Protein AF-A0A2T4XBR9-F1 (afdb_monomer)

Mean predicted aligned error: 16.69 Å

Foldseek 3Di:
DDDDQDDDPPDPPCPDPEPLEPLDEPAQDFAEEAPAEDAAHEYAEYEQDAPPPPDPRGGGSYFNYEAALYEHEHYEYYFEHDVVGAYEHEQYEYDDYYYDGHYYNYNGHDPPNTPVLVVQCVVPNPVSSVVVDDPDSRPDRCSVQVVVCVPDDDRPDDPDDDDWDFPWKWKAFADPGNVPTGRVPPDQDADPPDPRDRGGMDMDTHTDCPPPPDDDDDDDDDDDDDDPPDPPDDPDPDDDDDPPPPVPDDDDDDDDDDDD

Secondary structure (DSSP, 8-state):
--------TT----SS---TT--S--S--SS-EEEEEEES-EES-EEE-B-TTSSTT-SB-EEEEEEES-EESSSEEEE---TT---EEES-BSSEEESSSEEE-TT---SSS-HHHHHHHHHH-HHHHHTT--HHHHHS--HHHHHHHTT-S-TT--S--PPPPEEEEEEEESGGGTT---TTSSS---B-S-TT-TT-EEEEEEE--TT--S-------------TT-TT----------TT-GGGSPPPP-------

pLDDT: mean 74.9, std 22.15, range [23.61, 98.44]

Solvent-accessible surface area (backbone atoms only — not comparable to full-atom values): 16468 Å² total; per-residue (Å²): 136,90,81,79,85,86,73,73,90,82,70,74,88,69,77,83,76,59,54,83,81,33,84,50,69,71,31,56,74,52,71,64,45,67,75,43,78,45,63,57,46,50,31,18,27,37,35,31,38,70,56,46,82,70,56,94,70,42,30,48,8,36,31,45,32,39,37,33,34,28,36,22,83,74,27,41,40,33,29,27,45,49,91,99,47,49,17,37,37,33,14,27,33,52,77,39,86,41,67,83,29,47,75,44,51,74,72,39,71,50,85,65,76,38,69,67,57,50,54,42,26,78,72,64,34,65,67,56,41,56,75,77,43,58,74,57,70,74,76,50,87,51,62,73,58,54,71,70,41,76,89,60,80,70,86,92,52,76,92,73,83,81,87,79,65,72,74,47,53,32,27,41,33,30,56,100,39,60,87,46,81,40,54,83,54,98,66,78,54,76,37,86,60,54,91,89,30,53,71,17,25,51,60,49,77,39,68,77,62,87,82,62,89,63,90,85,88,80,85,82,91,84,82,87,79,82,71,90,86,50,97,84,70,82,78,82,83,71,92,72,98,58,100,78,56,79,81,81,74,70,82,80,82,88,76,90,80,82,85,131

Structure (mmCIF, N/CA/C/O backbone):
data_AF-A0A2T4XBR9-F1
#
_entry.id   AF-A0A2T4XBR9-F1
#
loop_
_atom_site.group_PDB
_atom_site.id
_atom_site.type_symbol
_atom_site.label_atom_id
_atom_site.label_alt_id
_atom_site.label_comp_id
_atom_site.label_asym_id
_atom_site.label_entity_id
_atom_site.label_seq_id
_atom_site.pdbx_PDB_ins_code
_atom_site.Cartn_x
_atom_site.Cartn_y
_atom_site.Cartn_z
_atom_site.occupancy
_atom_site.B_iso_or_equiv
_atom_site.auth_seq_id
_atom_site.auth_comp_id
_atom_site.auth_asym_id
_atom_site.auth_atom_id
_atom_site.pdbx_PDB_model_num
ATOM 1 N N . MET A 1 1 ? 9.558 28.660 -5.929 1.00 31.28 1 MET A N 1
ATOM 2 C CA . MET A 1 1 ? 9.191 27.702 -6.993 1.00 31.28 1 MET A CA 1
ATOM 3 C C . MET A 1 1 ? 8.066 26.853 -6.446 1.00 31.28 1 MET A C 1
ATOM 5 O O . MET A 1 1 ? 8.317 26.072 -5.541 1.00 31.28 1 MET A O 1
ATOM 9 N N . SER A 1 2 ? 6.835 27.078 -6.899 1.00 23.61 2 SER A N 1
ATOM 10 C CA . SER A 1 2 ? 5.684 26.290 -6.450 1.00 23.61 2 SER A CA 1
ATOM 11 C C . SER A 1 2 ? 5.563 25.061 -7.339 1.00 23.61 2 SER A C 1
ATOM 13 O O . SER A 1 2 ? 5.314 25.188 -8.535 1.00 23.61 2 SER A O 1
ATOM 15 N N . TYR A 1 3 ? 5.792 23.891 -6.755 1.00 27.72 3 TYR A N 1
ATOM 16 C CA . TYR A 1 3 ? 5.544 22.601 -7.380 1.00 27.72 3 TYR A CA 1
ATOM 17 C C . TYR A 1 3 ? 4.211 22.075 -6.850 1.00 27.72 3 TYR A C 1
ATOM 19 O O . TYR A 1 3 ? 4.056 21.863 -5.651 1.00 27.72 3 TYR A O 1
ATOM 27 N N . THR A 1 4 ? 3.235 21.911 -7.738 1.00 26.06 4 THR A N 1
ATOM 28 C CA . THR A 1 4 ? 1.964 21.236 -7.452 1.00 26.06 4 THR A CA 1
ATOM 29 C C . THR A 1 4 ? 2.056 19.802 -7.968 1.00 26.06 4 THR A C 1
ATOM 31 O O . THR A 1 4 ? 1.986 19.614 -9.186 1.00 26.06 4 THR A O 1
ATOM 34 N N . PRO A 1 5 ? 2.225 18.785 -7.105 1.00 29.56 5 PRO A N 1
ATOM 35 C CA . PRO A 1 5 ? 2.099 17.407 -7.546 1.00 29.56 5 PRO A CA 1
ATOM 36 C C . PRO A 1 5 ? 0.640 17.121 -7.919 1.00 29.56 5 PRO A C 1
ATOM 38 O O . PRO A 1 5 ? -0.288 17.359 -7.147 1.00 29.56 5 PRO A O 1
ATOM 41 N N . PHE A 1 6 ? 0.464 16.632 -9.142 1.00 32.59 6 PHE A N 1
ATOM 42 C CA . PHE A 1 6 ? -0.786 16.108 -9.672 1.00 32.59 6 PHE A CA 1
ATOM 43 C C . PHE A 1 6 ? -1.032 14.723 -9.062 1.00 32.59 6 PHE A C 1
ATOM 45 O O . PHE A 1 6 ? -0.262 13.799 -9.312 1.00 32.59 6 PHE A O 1
ATOM 52 N N . ALA A 1 7 ? -2.092 14.585 -8.267 1.00 32.88 7 ALA A N 1
ATOM 53 C CA . ALA A 1 7 ? -2.654 13.295 -7.883 1.00 32.88 7 ALA A CA 1
ATOM 54 C C . ALA A 1 7 ? -4.018 13.167 -8.571 1.00 32.88 7 ALA A C 1
ATOM 56 O O . ALA A 1 7 ? -4.854 14.064 -8.453 1.00 32.88 7 ALA A O 1
ATOM 57 N N . MET A 1 8 ? -4.228 12.088 -9.327 1.00 26.97 8 MET A N 1
ATOM 58 C CA . MET A 1 8 ? -5.526 11.792 -9.935 1.00 26.97 8 MET A CA 1
ATOM 59 C C . MET A 1 8 ? -6.546 11.513 -8.827 1.00 26.97 8 MET A C 1
ATOM 61 O O . MET A 1 8 ? -6.341 10.634 -7.989 1.00 26.97 8 MET A O 1
ATOM 65 N N . GLU A 1 9 ? -7.657 12.244 -8.843 1.00 24.89 9 GLU A N 1
ATOM 66 C CA . GLU A 1 9 ? -8.837 11.933 -8.043 1.00 24.89 9 GLU A CA 1
ATOM 67 C C . GLU A 1 9 ? -9.340 10.534 -8.442 1.00 24.89 9 GLU A C 1
ATOM 69 O O . GLU A 1 9 ? -9.669 10.290 -9.603 1.00 24.89 9 GLU A O 1
ATOM 74 N N . GLY A 1 10 ? -9.329 9.590 -7.495 1.00 29.97 10 GLY A N 1
ATOM 75 C CA . GLY A 1 10 ? -9.855 8.236 -7.700 1.00 29.97 10 GLY A CA 1
ATOM 76 C C . GLY A 1 10 ? -8.842 7.085 -7.719 1.00 29.97 10 GLY A C 1
ATOM 77 O O . GLY A 1 10 ? -9.259 5.951 -7.948 1.00 29.97 10 GLY A O 1
ATOM 78 N N . GLN A 1 11 ? -7.550 7.300 -7.440 1.00 32.44 11 GLN A N 1
ATOM 79 C CA . GLN A 1 11 ? -6.674 6.174 -7.088 1.00 32.44 11 GLN A CA 1
ATOM 80 C C . GLN A 1 11 ? -6.919 5.769 -5.631 1.00 32.44 11 GLN A C 1
ATOM 82 O O . GLN A 1 11 ? -6.720 6.548 -4.702 1.00 32.44 11 GLN A O 1
ATOM 87 N N . THR A 1 12 ? -7.399 4.541 -5.449 1.00 33.72 12 THR A N 1
ATOM 88 C CA . THR A 1 12 ? -7.559 3.880 -4.151 1.00 33.72 12 THR A CA 1
ATOM 89 C C . THR A 1 12 ? -6.282 4.001 -3.319 1.00 33.72 12 THR A C 1
ATOM 91 O O . THR A 1 12 ? -5.194 3.888 -3.880 1.00 33.72 12 THR A O 1
ATOM 94 N N . ASN A 1 13 ? -6.432 4.176 -2.001 1.00 35.25 13 ASN A N 1
ATOM 95 C CA . ASN A 1 13 ? -5.389 4.220 -0.962 1.00 35.25 13 ASN A CA 1
ATOM 96 C C . ASN A 1 13 ? -4.520 2.941 -0.882 1.00 35.25 13 ASN A C 1
ATOM 98 O O . ASN A 1 13 ? -4.359 2.362 0.188 1.00 35.25 13 ASN A O 1
ATOM 102 N N . ALA A 1 14 ? -3.954 2.466 -1.987 1.00 37.47 14 ALA A N 1
ATOM 103 C CA . ALA A 1 14 ? -3.079 1.305 -2.026 1.00 37.47 14 ALA A CA 1
ATOM 104 C C . ALA A 1 14 ? -1.667 1.699 -1.565 1.00 37.47 14 ALA A C 1
ATOM 106 O O . ALA A 1 14 ? -0.694 1.607 -2.307 1.00 37.47 14 ALA A O 1
ATOM 107 N N . VAL A 1 15 ? -1.563 2.152 -0.317 1.00 40.94 15 VAL A N 1
ATOM 108 C CA . VAL A 1 15 ? -0.333 1.992 0.453 1.00 40.94 15 VAL A CA 1
ATOM 109 C C . VAL A 1 15 ? -0.229 0.487 0.719 1.00 40.94 15 VAL A C 1
ATOM 111 O O . VAL A 1 15 ? -1.099 -0.077 1.372 1.00 40.94 15 VAL A O 1
ATOM 114 N N . ASN A 1 16 ? 0.801 -0.169 0.179 1.00 39.22 16 ASN A N 1
ATOM 115 C CA . ASN A 1 16 ? 1.126 -1.585 0.414 1.00 39.22 16 ASN A CA 1
ATOM 116 C C . ASN A 1 16 ? 0.100 -2.638 -0.050 1.00 39.22 16 ASN A C 1
ATOM 118 O O . ASN A 1 16 ? -0.295 -3.502 0.730 1.00 39.22 16 ASN A O 1
ATOM 122 N N . VAL A 1 17 ? -0.256 -2.671 -1.338 1.00 38.59 17 VAL A N 1
ATOM 123 C CA . VAL A 1 17 ? -0.694 -3.945 -1.943 1.00 38.59 17 VAL A CA 1
ATOM 124 C C . VAL A 1 17 ? 0.511 -4.569 -2.635 1.00 38.59 17 VAL A C 1
ATOM 126 O O . VAL A 1 17 ? 0.884 -4.152 -3.730 1.00 38.59 17 VAL A O 1
ATOM 129 N N . ILE A 1 18 ? 1.136 -5.549 -1.982 1.00 46.53 18 ILE A N 1
ATOM 130 C CA . ILE A 1 18 ? 2.173 -6.378 -2.599 1.00 46.53 18 ILE A CA 1
ATOM 131 C C . ILE A 1 18 ? 1.497 -7.632 -3.158 1.00 46.53 18 ILE A C 1
ATOM 133 O O . ILE A 1 18 ? 0.926 -8.404 -2.385 1.00 46.53 18 ILE A O 1
ATOM 137 N N . PRO A 1 19 ? 1.545 -7.875 -4.477 1.00 48.25 19 PRO A N 1
ATOM 138 C CA . PRO A 1 19 ? 1.250 -9.186 -5.027 1.00 48.25 19 PRO A CA 1
ATOM 139 C C . PRO A 1 19 ? 2.412 -10.129 -4.678 1.00 48.25 19 PRO A C 1
ATOM 141 O O . PRO A 1 19 ? 3.335 -10.317 -5.470 1.00 48.25 19 PRO A O 1
ATOM 144 N N . ASP A 1 20 ? 2.348 -10.684 -3.469 1.00 47.91 20 ASP A N 1
ATOM 145 C CA . ASP A 1 20 ? 3.315 -11.592 -2.829 1.00 47.91 20 ASP A CA 1
ATOM 146 C C . ASP A 1 20 ? 3.838 -12.686 -3.791 1.00 47.91 20 ASP A C 1
ATOM 148 O O . ASP A 1 20 ? 5.042 -12.914 -3.901 1.00 47.91 20 ASP A O 1
ATOM 152 N N . PHE A 1 21 ? 2.980 -13.210 -4.674 1.00 52.84 21 PHE A N 1
ATOM 153 C CA . PHE A 1 21 ? 3.353 -14.222 -5.674 1.00 52.84 21 PHE A CA 1
ATOM 154 C C . PHE A 1 21 ? 3.000 -13.839 -7.117 1.00 52.84 21 PHE A C 1
ATOM 156 O O . PHE A 1 21 ? 2.447 -14.638 -7.878 1.00 52.84 21 PHE A O 1
ATOM 163 N N . SER A 1 22 ? 3.297 -12.604 -7.529 1.00 54.75 22 SER A N 1
ATOM 164 C CA . SER A 1 22 ? 3.223 -12.259 -8.956 1.00 54.75 22 SER A CA 1
ATOM 165 C C . SER A 1 22 ? 4.438 -12.790 -9.721 1.00 54.75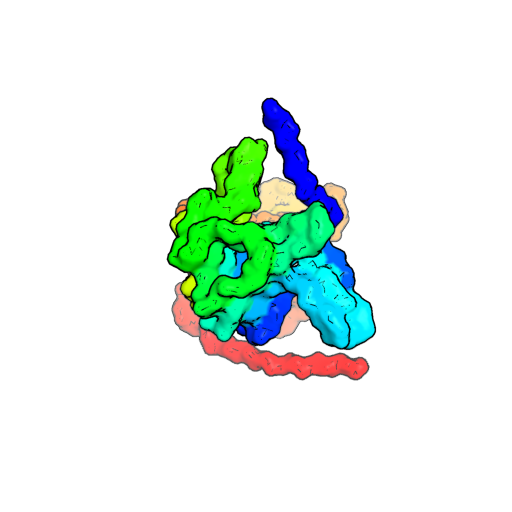 22 SER A C 1
ATOM 167 O O . SER A 1 22 ? 5.497 -12.175 -9.765 1.00 54.75 22 SER A O 1
ATOM 169 N N . TYR A 1 23 ? 4.258 -13.917 -10.410 1.00 60.09 23 TYR A N 1
ATOM 170 C CA . TYR A 1 23 ? 5.184 -14.364 -11.465 1.00 60.09 23 TYR A CA 1
ATOM 171 C C . TYR A 1 23 ? 5.023 -13.571 -12.775 1.00 60.09 23 TYR A C 1
ATOM 173 O O . TYR A 1 23 ? 5.767 -13.780 -13.730 1.00 60.09 23 TYR A O 1
ATOM 181 N N . ALA A 1 24 ? 4.021 -12.693 -12.841 1.00 67.88 24 ALA A N 1
ATOM 182 C CA . ALA A 1 24 ? 3.693 -11.881 -14.004 1.00 67.88 24 ALA A CA 1
ATOM 183 C C . ALA A 1 24 ? 4.132 -10.420 -13.814 1.00 67.88 24 ALA A C 1
ATOM 185 O O . ALA A 1 24 ? 4.438 -9.988 -12.708 1.00 67.88 24 ALA A O 1
ATOM 186 N N . ASP A 1 25 ? 4.146 -9.669 -14.914 1.00 83.06 25 ASP A N 1
ATOM 187 C CA . ASP A 1 25 ? 4.561 -8.264 -14.958 1.00 83.06 25 ASP A CA 1
ATOM 188 C C . ASP A 1 25 ? 3.650 -7.357 -14.107 1.00 83.06 25 ASP A C 1
ATOM 190 O O . ASP A 1 25 ? 2.445 -7.281 -14.349 1.00 83.06 25 ASP A O 1
ATOM 194 N N . ILE A 1 26 ? 4.242 -6.661 -13.133 1.00 86.50 26 ILE A N 1
ATOM 195 C CA . ILE A 1 26 ? 3.571 -5.734 -12.199 1.00 86.50 26 ILE A CA 1
ATOM 196 C C . ILE A 1 26 ? 3.402 -4.336 -12.805 1.00 86.50 26 ILE A C 1
ATOM 198 O O . ILE A 1 26 ? 2.586 -3.534 -12.346 1.00 86.50 26 ILE A O 1
ATOM 202 N N . GLY A 1 27 ? 4.180 -4.018 -13.839 1.00 84.75 27 GLY A N 1
ATOM 203 C CA . GLY A 1 27 ? 4.129 -2.714 -14.473 1.00 84.75 27 GLY A CA 1
ATOM 204 C C . GLY A 1 27 ? 2.827 -2.473 -15.251 1.00 84.75 27 GLY A C 1
ATOM 205 O O . GLY A 1 27 ? 2.002 -3.370 -15.444 1.00 84.75 27 GLY A O 1
ATOM 206 N N . PRO A 1 28 ? 2.616 -1.247 -15.756 1.00 84.75 28 PRO A N 1
ATOM 207 C CA . PRO A 1 28 ? 1.433 -0.932 -16.555 1.00 84.75 28 PRO A CA 1
ATOM 208 C C . PRO A 1 28 ? 1.324 -1.863 -17.774 1.00 84.75 28 PRO A C 1
ATOM 210 O O . PRO A 1 28 ? 2.312 -2.079 -18.469 1.00 84.75 28 PRO A O 1
ATOM 213 N N . HIS A 1 29 ? 0.142 -2.427 -18.059 1.00 75.19 29 HIS A N 1
ATOM 214 C CA . HIS A 1 29 ? 0.030 -3.581 -18.970 1.00 75.19 29 HIS A CA 1
ATOM 215 C C . HIS A 1 29 ? -0.407 -3.254 -20.413 1.00 75.19 29 HIS A C 1
ATOM 217 O O . HIS A 1 29 ? 0.298 -3.606 -21.356 1.00 75.19 29 HIS A O 1
ATOM 223 N N . HIS A 1 30 ? -1.567 -2.618 -20.628 1.00 68.00 30 HIS A N 1
ATOM 224 C CA . HIS A 1 30 ? -2.231 -2.742 -21.937 1.00 68.00 30 HIS A CA 1
ATOM 225 C C . HIS A 1 30 ? -2.096 -1.533 -22.880 1.00 68.00 30 HIS A C 1
ATOM 227 O O . HIS A 1 30 ? -1.469 -1.677 -23.922 1.00 68.00 30 HIS A O 1
ATOM 233 N N . ARG A 1 31 ? -2.695 -0.367 -22.585 1.00 72.25 31 ARG A N 1
ATOM 234 C CA . ARG A 1 31 ? -2.911 0.654 -23.639 1.00 72.25 31 ARG A CA 1
ATOM 235 C C . ARG A 1 31 ? -1.996 1.871 -23.578 1.00 72.25 31 ARG A C 1
ATOM 237 O O . ARG A 1 31 ? -1.488 2.249 -24.622 1.00 72.25 31 ARG A O 1
ATOM 244 N N . TRP A 1 32 ? -1.845 2.488 -22.409 1.00 85.56 32 TRP A N 1
ATOM 245 C CA . TRP A 1 32 ? -0.940 3.606 -22.106 1.00 85.56 32 TRP A CA 1
ATOM 246 C C . TRP A 1 32 ? -1.337 4.136 -20.727 1.00 85.56 32 TRP A C 1
ATOM 248 O O . TRP A 1 32 ? -2.521 4.383 -20.493 1.00 85.56 32 TRP A O 1
ATOM 258 N N . ALA A 1 33 ? -0.383 4.331 -19.824 1.00 87.31 33 ALA A N 1
ATOM 259 C CA . ALA A 1 33 ? -0.629 4.968 -18.535 1.00 87.31 33 ALA A CA 1
ATOM 260 C C . ALA A 1 33 ? 0.408 6.061 -18.256 1.00 87.31 33 ALA A C 1
ATOM 262 O O . ALA A 1 33 ? 1.559 5.948 -18.675 1.00 87.31 33 ALA A O 1
ATOM 263 N N . THR A 1 34 ? -0.007 7.125 -17.569 1.00 90.75 34 THR A N 1
ATOM 264 C CA . THR A 1 34 ? 0.844 8.279 -17.238 1.00 90.75 34 THR A CA 1
ATOM 265 C C . THR A 1 34 ? 0.710 8.677 -15.787 1.00 90.75 34 THR A C 1
ATOM 267 O O . THR A 1 34 ? -0.374 8.546 -15.225 1.00 90.75 34 THR A O 1
ATOM 270 N N . GLY A 1 35 ? 1.781 9.235 -15.220 1.00 89.62 35 GLY A N 1
ATOM 271 C CA . GLY A 1 35 ? 1.780 9.748 -13.849 1.00 89.62 35 GLY A CA 1
ATOM 272 C C . GLY A 1 35 ? 1.687 8.635 -12.812 1.00 89.62 35 GLY A C 1
ATOM 273 O O . GLY A 1 35 ? 1.035 8.801 -11.788 1.00 89.62 35 GLY A O 1
ATOM 274 N N . LEU A 1 36 ? 2.288 7.481 -13.107 1.00 91.81 36 LEU A N 1
ATOM 275 C CA . LEU A 1 36 ? 2.277 6.338 -12.206 1.00 91.81 36 LEU A CA 1
ATOM 276 C C . LEU A 1 36 ? 3.446 6.423 -11.230 1.00 91.81 36 LEU A C 1
ATOM 278 O O . LEU A 1 36 ? 4.590 6.600 -11.647 1.00 91.81 36 LEU A O 1
ATOM 282 N N . LEU A 1 37 ? 3.155 6.223 -9.949 1.00 93.00 37 LEU A N 1
ATOM 283 C CA . LEU A 1 37 ? 4.146 5.983 -8.912 1.00 93.00 37 LEU A CA 1
ATOM 284 C C . LEU A 1 37 ? 4.001 4.539 -8.429 1.00 93.00 37 LEU A C 1
ATOM 286 O O . LEU A 1 37 ? 2.938 4.150 -7.950 1.00 93.00 37 LEU A O 1
ATOM 290 N N . PHE A 1 38 ? 5.079 3.772 -8.546 1.00 93.56 38 PHE A N 1
ATOM 291 C CA . PHE A 1 38 ? 5.264 2.509 -7.844 1.00 93.56 38 PHE A CA 1
ATOM 292 C C . PHE A 1 38 ? 6.315 2.763 -6.772 1.00 93.56 38 PHE A C 1
ATOM 294 O O . PHE A 1 38 ? 7.431 3.178 -7.088 1.00 93.56 38 PHE A O 1
ATOM 301 N N . ASP A 1 39 ? 5.943 2.545 -5.519 1.00 93.00 39 ASP A N 1
ATOM 302 C CA . ASP A 1 39 ? 6.726 2.953 -4.357 1.00 93.00 39 ASP A CA 1
ATOM 303 C C . ASP A 1 39 ? 6.835 1.770 -3.390 1.00 93.00 39 ASP A C 1
ATOM 305 O O . ASP A 1 39 ? 5.812 1.286 -2.908 1.00 93.00 39 ASP A O 1
ATOM 309 N N . ASN A 1 40 ? 8.058 1.280 -3.149 1.00 91.38 40 ASN A N 1
ATOM 310 C CA . ASN A 1 40 ? 8.335 0.104 -2.306 1.00 91.38 40 ASN A CA 1
ATOM 311 C C . ASN A 1 40 ? 7.552 -1.164 -2.713 1.00 91.38 40 ASN A C 1
ATOM 313 O O . ASN A 1 40 ? 7.085 -1.931 -1.870 1.00 91.38 40 ASN A O 1
ATOM 317 N N . VAL A 1 41 ? 7.369 -1.385 -4.017 1.00 88.81 41 VAL A N 1
ATOM 318 C CA . VAL A 1 41 ? 6.733 -2.609 -4.525 1.00 88.81 41 VAL A CA 1
ATOM 319 C C . VAL A 1 41 ? 7.769 -3.726 -4.634 1.00 88.81 41 VAL A C 1
ATOM 321 O O . VAL A 1 41 ? 8.830 -3.542 -5.237 1.00 88.81 41 VAL A O 1
ATOM 324 N N . ARG A 1 42 ? 7.420 -4.898 -4.094 1.00 85.75 42 ARG A N 1
ATOM 325 C CA . ARG A 1 42 ? 8.155 -6.157 -4.258 1.00 85.75 42 ARG A CA 1
ATOM 326 C C . ARG A 1 42 ? 7.391 -7.114 -5.169 1.00 85.75 42 ARG A C 1
ATOM 328 O O . ARG A 1 42 ? 6.172 -7.208 -5.066 1.00 85.75 42 ARG A O 1
ATOM 335 N N . GLY A 1 43 ? 8.083 -7.850 -6.031 1.00 85.88 43 GLY A N 1
ATOM 336 C CA . GLY A 1 43 ? 7.446 -8.916 -6.808 1.00 85.88 43 GLY A CA 1
ATOM 337 C C . GLY A 1 43 ? 8.363 -9.592 -7.822 1.00 85.88 43 GLY A C 1
ATOM 338 O O . GLY A 1 43 ? 9.583 -9.563 -7.665 1.00 85.88 43 GLY A O 1
ATOM 339 N N . GLY A 1 44 ? 7.771 -10.229 -8.836 1.00 88.06 44 GLY A N 1
ATOM 340 C CA . GLY A 1 44 ? 8.493 -10.806 -9.971 1.00 88.06 44 GLY A CA 1
ATOM 341 C C . GLY A 1 44 ? 8.898 -9.745 -10.995 1.00 88.06 44 GLY A C 1
ATOM 342 O O . GLY A 1 44 ? 9.565 -8.774 -10.661 1.00 88.06 44 GLY A O 1
ATOM 343 N N . ALA A 1 45 ? 8.495 -9.913 -12.255 1.00 89.75 45 ALA A N 1
ATOM 344 C CA . ALA A 1 45 ? 8.823 -8.958 -13.313 1.00 89.75 45 ALA A CA 1
ATOM 345 C C . ALA A 1 45 ? 8.185 -7.580 -13.078 1.00 89.75 45 ALA A C 1
ATOM 347 O O . ALA A 1 45 ? 6.989 -7.476 -12.805 1.00 89.75 45 ALA A O 1
ATOM 348 N N . ILE A 1 46 ? 8.959 -6.508 -13.267 1.00 92.94 46 ILE A N 1
ATOM 349 C CA . ILE A 1 46 ? 8.467 -5.129 -13.124 1.00 92.94 46 ILE A CA 1
ATOM 350 C C . ILE A 1 46 ? 8.875 -4.317 -14.348 1.00 92.94 46 ILE A C 1
ATOM 352 O O . ILE A 1 46 ? 10.045 -3.961 -14.501 1.00 92.94 46 ILE A O 1
ATOM 356 N N . ARG A 1 47 ? 7.936 -4.026 -15.259 1.00 93.25 47 ARG A N 1
ATOM 357 C CA . ARG A 1 47 ? 8.301 -3.444 -16.559 1.00 93.25 47 ARG A CA 1
ATOM 358 C C . ARG A 1 47 ? 7.413 -2.278 -16.984 1.00 93.25 47 ARG A C 1
ATOM 360 O O . ARG A 1 47 ? 6.202 -2.402 -17.151 1.00 93.25 47 ARG A O 1
ATOM 367 N N . VAL A 1 48 ? 8.047 -1.154 -17.307 1.00 93.94 48 VAL A N 1
ATOM 368 C CA . VAL A 1 48 ? 7.468 -0.107 -18.157 1.00 93.94 48 VAL A CA 1
ATOM 369 C C . VAL A 1 48 ? 8.213 -0.117 -19.490 1.00 93.94 48 VAL A C 1
ATOM 371 O O . VAL A 1 48 ? 9.378 0.257 -19.574 1.00 93.94 48 VAL A O 1
ATOM 374 N N . GLN A 1 49 ? 7.559 -0.628 -20.534 1.00 92.50 49 GLN A N 1
ATOM 375 C CA . GLN A 1 49 ? 8.215 -0.976 -21.798 1.00 92.50 49 GLN A CA 1
ATOM 376 C C . GLN A 1 49 ? 7.324 -0.747 -23.019 1.00 92.50 49 GLN A C 1
ATOM 378 O O . GLN A 1 49 ? 6.102 -0.637 -22.909 1.00 92.50 49 GLN A O 1
ATOM 383 N N . ASN A 1 50 ? 7.922 -0.728 -24.203 1.00 89.62 50 ASN A N 1
ATOM 384 C CA . ASN A 1 50 ? 7.187 -0.930 -25.439 1.00 89.62 50 ASN A CA 1
ATOM 385 C C . ASN A 1 50 ? 7.046 -2.433 -25.704 1.00 89.62 50 ASN A C 1
ATOM 387 O O . ASN A 1 50 ? 8.022 -3.116 -26.001 1.00 89.62 50 ASN A O 1
ATOM 391 N N . ARG A 1 51 ? 5.819 -2.956 -25.627 1.00 86.19 51 ARG A N 1
ATOM 392 C CA . ARG A 1 51 ? 5.538 -4.387 -25.846 1.00 86.19 51 ARG A CA 1
ATOM 393 C C . ARG A 1 51 ? 5.433 -4.777 -27.326 1.00 86.19 51 ARG A C 1
ATOM 395 O O . ARG A 1 51 ? 5.182 -5.941 -27.633 1.00 86.19 51 ARG A O 1
ATOM 402 N N . GLY A 1 52 ? 5.626 -3.831 -28.249 1.00 83.88 52 GLY A N 1
ATOM 403 C CA . GLY A 1 52 ? 5.599 -4.087 -29.687 1.00 83.88 52 GLY A CA 1
ATOM 404 C C . GLY A 1 52 ? 4.297 -4.755 -30.140 1.00 83.88 52 GLY A C 1
ATOM 405 O O . GLY A 1 52 ? 3.215 -4.412 -29.673 1.00 83.88 52 GLY A O 1
ATOM 406 N N . ALA A 1 53 ? 4.404 -5.734 -31.040 1.00 73.50 53 ALA A N 1
ATOM 407 C CA . ALA A 1 53 ? 3.262 -6.438 -31.630 1.00 73.50 53 ALA A CA 1
ATOM 408 C C . ALA A 1 53 ? 2.722 -7.601 -30.771 1.00 73.50 53 ALA A C 1
ATOM 410 O O . ALA A 1 53 ? 2.182 -8.562 -31.318 1.00 73.50 53 ALA A O 1
ATOM 411 N N . SER A 1 54 ? 2.878 -7.554 -29.443 1.00 71.81 54 SER A N 1
ATOM 412 C CA . SER A 1 54 ? 2.409 -8.600 -28.523 1.00 71.81 54 SER A CA 1
ATOM 413 C C . SER A 1 54 ? 0.871 -8.640 -28.415 1.00 71.81 54 SER A C 1
ATOM 415 O O . SER A 1 54 ? 0.320 -8.410 -27.352 1.00 71.81 54 SER A O 1
ATOM 417 N N . GLY A 1 55 ? 0.150 -8.925 -29.503 1.00 64.94 55 GLY A N 1
ATOM 418 C CA . GLY A 1 55 ? -1.318 -8.945 -29.569 1.00 64.94 55 GLY A CA 1
ATOM 419 C C . GLY A 1 55 ? -1.948 -7.624 -30.037 1.00 64.94 55 GLY A C 1
ATOM 420 O O . GLY A 1 55 ? -1.277 -6.608 -30.224 1.00 64.94 55 GLY A O 1
ATOM 421 N N . SER A 1 56 ? -3.269 -7.622 -30.250 1.00 63.28 56 SER A N 1
ATOM 422 C CA . SER A 1 56 ? -4.005 -6.436 -30.712 1.00 63.28 56 SER A CA 1
ATOM 423 C C . SER A 1 56 ? -4.122 -5.386 -29.599 1.00 63.28 56 SER A C 1
ATOM 425 O O . SER A 1 56 ? -4.757 -5.646 -28.580 1.00 63.28 56 SER A O 1
ATOM 427 N N . GLY A 1 57 ? -3.545 -4.197 -29.802 1.00 62.09 57 GLY A N 1
ATOM 428 C CA . GLY A 1 57 ? -3.636 -3.066 -28.865 1.00 62.09 57 GLY A CA 1
ATOM 429 C C . GLY A 1 57 ? -2.423 -2.865 -27.952 1.00 62.09 57 GLY A C 1
ATOM 430 O O . GLY A 1 57 ? -2.479 -2.003 -27.079 1.00 62.09 57 GLY A O 1
ATOM 431 N N . HIS A 1 58 ? -1.346 -3.628 -28.157 1.00 73.62 58 HIS A N 1
ATOM 432 C CA . HIS A 1 58 ? -0.084 -3.452 -27.443 1.00 73.62 58 HIS A CA 1
ATOM 433 C C . HIS A 1 58 ? 0.794 -2.370 -28.084 1.00 73.62 58 HIS A C 1
ATOM 435 O O . HIS A 1 58 ? 0.708 -2.073 -29.276 1.00 73.62 58 HIS A O 1
ATOM 441 N N . GLY A 1 59 ? 1.628 -1.757 -27.253 1.00 83.50 59 GLY A N 1
ATOM 442 C CA . GLY A 1 59 ? 2.523 -0.668 -27.608 1.00 83.50 59 GLY A CA 1
ATOM 443 C C . GLY A 1 59 ? 3.255 -0.213 -26.357 1.00 83.50 59 GLY A C 1
ATOM 444 O O . GLY A 1 59 ? 3.656 -1.033 -25.528 1.00 83.50 59 GLY A O 1
ATOM 445 N N . TRP A 1 60 ? 3.402 1.093 -26.186 1.00 89.31 60 TRP A N 1
ATOM 446 C CA . TRP A 1 60 ? 3.953 1.648 -24.957 1.00 89.31 60 TRP A CA 1
ATOM 447 C C . TRP A 1 60 ? 3.033 1.400 -23.758 1.00 89.31 60 TRP A C 1
ATOM 449 O O . TRP A 1 60 ? 1.910 1.893 -23.700 1.00 89.31 60 TRP A O 1
ATOM 459 N N . ALA A 1 61 ? 3.565 0.670 -22.781 1.00 88.38 61 ALA A N 1
ATOM 460 C CA . ALA A 1 61 ? 2.953 0.383 -21.492 1.00 88.38 61 ALA A CA 1
ATOM 461 C C . ALA A 1 61 ? 2.587 1.652 -20.717 1.00 88.38 61 ALA A C 1
ATOM 463 O O . ALA A 1 61 ? 1.498 1.771 -20.158 1.00 88.38 61 ALA A O 1
ATOM 464 N N . GLY A 1 62 ? 3.517 2.605 -20.692 1.00 90.56 62 GLY A N 1
ATOM 465 C CA . GLY A 1 62 ? 3.373 3.836 -19.945 1.00 90.56 62 GLY A CA 1
ATOM 466 C C . GLY A 1 62 ? 4.471 4.853 -20.224 1.00 90.56 62 GLY A C 1
ATOM 467 O O . GLY A 1 62 ? 5.512 4.562 -20.820 1.00 90.56 62 GLY A O 1
ATOM 468 N N . ASN A 1 63 ? 4.195 6.068 -19.779 1.00 91.81 63 ASN A N 1
ATOM 469 C CA . ASN A 1 63 ? 5.072 7.226 -19.778 1.00 91.81 63 ASN A CA 1
ATOM 470 C C . ASN A 1 63 ? 4.980 7.891 -18.398 1.00 91.81 63 ASN A C 1
ATOM 472 O O . ASN A 1 63 ? 4.054 7.602 -17.647 1.00 91.81 63 ASN A O 1
ATOM 476 N N . THR A 1 64 ? 5.930 8.752 -18.045 1.00 94.12 64 THR A N 1
ATOM 477 C CA . THR A 1 64 ? 5.971 9.437 -16.746 1.00 94.12 64 THR A CA 1
ATOM 478 C C . THR A 1 64 ? 5.724 8.501 -15.557 1.00 94.12 64 THR A C 1
ATOM 480 O O . THR A 1 64 ? 4.983 8.824 -14.632 1.00 94.12 64 THR A O 1
ATOM 483 N N . THR A 1 65 ? 6.317 7.308 -15.625 1.00 94.62 65 THR A N 1
ATOM 484 C CA . THR A 1 65 ? 6.244 6.255 -14.610 1.00 94.62 65 THR A CA 1
ATOM 485 C C . THR A 1 65 ? 7.494 6.299 -13.743 1.00 94.62 65 THR A C 1
ATOM 487 O O . THR A 1 65 ? 8.609 6.231 -14.261 1.00 94.62 65 THR A O 1
ATOM 490 N N . MET A 1 66 ? 7.297 6.413 -12.434 1.00 96.81 66 MET A N 1
ATOM 491 C CA . MET A 1 66 ? 8.338 6.398 -11.415 1.00 96.81 66 MET A CA 1
ATOM 492 C C . MET A 1 66 ? 8.319 5.055 -10.688 1.00 96.81 66 MET A C 1
ATOM 494 O O . MET A 1 66 ? 7.343 4.726 -10.016 1.00 96.81 66 MET A O 1
ATOM 498 N N . PHE A 1 67 ? 9.403 4.300 -10.815 1.00 97.38 67 PHE A N 1
ATOM 499 C CA . PHE A 1 67 ? 9.713 3.147 -9.981 1.00 97.38 67 PHE A CA 1
ATOM 500 C C . PHE A 1 67 ? 10.687 3.600 -8.889 1.00 97.38 67 PHE A C 1
ATOM 502 O O . PHE A 1 67 ? 11.817 3.985 -9.191 1.00 97.38 67 PHE A O 1
ATOM 509 N N . TRP A 1 68 ? 10.232 3.596 -7.635 1.00 96.81 68 TRP A N 1
ATOM 510 C CA . TRP A 1 68 ? 10.977 4.095 -6.480 1.00 96.81 68 TRP A CA 1
ATOM 511 C C . TRP A 1 68 ? 11.197 2.993 -5.444 1.00 96.81 68 TRP A C 1
ATOM 513 O O . TRP A 1 68 ? 10.227 2.454 -4.910 1.00 96.81 68 TRP A O 1
ATOM 523 N N . ASN A 1 69 ? 12.462 2.673 -5.148 1.00 95.12 69 ASN A N 1
ATOM 524 C CA . ASN A 1 69 ? 12.846 1.647 -4.168 1.00 95.12 69 ASN A CA 1
ATOM 525 C C . ASN A 1 69 ? 12.137 0.295 -4.382 1.00 95.12 69 ASN A C 1
ATOM 527 O O . ASN A 1 69 ? 11.671 -0.346 -3.440 1.00 95.12 69 ASN A O 1
ATOM 531 N N . LEU A 1 70 ? 11.998 -0.124 -5.643 1.00 93.38 70 LEU A N 1
ATOM 532 C CA . LEU A 1 70 ? 11.360 -1.399 -5.974 1.00 93.38 70 LEU A CA 1
ATOM 533 C C . LEU A 1 70 ? 12.317 -2.573 -5.767 1.00 93.38 70 LEU A C 1
ATOM 535 O O . LEU A 1 70 ? 13.530 -2.423 -5.914 1.00 93.38 70 LEU A O 1
ATOM 539 N N . LEU A 1 71 ? 11.756 -3.750 -5.494 1.00 91.31 71 LEU A N 1
ATOM 540 C CA . LEU A 1 71 ? 12.500 -5.002 -5.374 1.00 91.31 71 LEU A CA 1
ATOM 541 C C . LEU A 1 71 ? 11.900 -6.085 -6.282 1.00 91.31 71 LEU A C 1
ATOM 543 O O . LEU A 1 71 ? 10.801 -6.575 -6.030 1.00 91.31 71 LEU A O 1
ATOM 547 N N . SER A 1 72 ? 12.639 -6.515 -7.303 1.00 91.69 72 SER A N 1
ATOM 548 C CA . SER A 1 72 ? 12.306 -7.726 -8.062 1.00 91.69 72 SER A CA 1
ATOM 549 C C . SER A 1 72 ? 13.074 -8.923 -7.506 1.00 91.69 72 SER A C 1
ATOM 551 O O . SER A 1 72 ? 14.303 -8.950 -7.561 1.00 91.69 72 SER A O 1
ATOM 553 N N . TYR A 1 73 ? 12.370 -9.933 -6.992 1.00 86.56 73 TYR A N 1
ATOM 554 C CA . TYR A 1 73 ? 13.004 -11.126 -6.418 1.00 86.56 73 TYR A CA 1
ATOM 555 C C . TYR A 1 73 ? 13.195 -12.274 -7.421 1.00 86.56 73 TYR A C 1
ATOM 557 O O . TYR A 1 73 ? 13.910 -13.226 -7.113 1.00 86.56 73 TYR A O 1
ATOM 565 N N . ALA A 1 74 ? 12.544 -12.223 -8.589 1.00 86.44 74 ALA A N 1
ATOM 566 C CA . ALA A 1 74 ? 12.493 -13.357 -9.522 1.00 86.44 74 ALA A CA 1
ATOM 567 C C . ALA A 1 74 ? 12.805 -13.024 -10.989 1.00 86.44 74 ALA A C 1
ATOM 569 O O . ALA A 1 74 ? 13.037 -13.954 -11.759 1.00 86.44 74 ALA A O 1
ATOM 570 N N . ASP A 1 75 ? 12.816 -11.753 -11.399 1.00 91.00 75 ASP A N 1
ATOM 571 C CA . ASP A 1 75 ? 13.020 -11.380 -12.809 1.00 91.00 75 ASP A CA 1
ATOM 572 C C . ASP A 1 75 ? 13.694 -9.993 -12.941 1.00 91.00 75 ASP A C 1
ATOM 574 O O . ASP A 1 75 ? 14.214 -9.431 -11.970 1.00 91.00 75 ASP A O 1
ATOM 578 N N . ASP A 1 76 ? 13.728 -9.429 -14.145 1.00 93.62 76 ASP A N 1
ATOM 579 C CA . ASP A 1 76 ? 14.249 -8.095 -14.414 1.00 93.62 76 ASP A CA 1
ATOM 580 C C . ASP A 1 76 ? 13.315 -6.962 -13.953 1.00 93.62 76 ASP A C 1
ATOM 582 O O . ASP A 1 76 ? 12.091 -7.098 -13.838 1.00 93.62 76 ASP A O 1
ATOM 586 N N . ILE A 1 77 ? 13.924 -5.794 -13.743 1.00 96.19 77 ILE A N 1
ATOM 587 C CA . ILE A 1 77 ? 13.215 -4.518 -13.751 1.00 96.19 77 ILE A CA 1
ATOM 588 C C . ILE A 1 77 ? 13.563 -3.819 -15.062 1.00 96.19 77 ILE A C 1
ATOM 590 O O . ILE A 1 77 ? 14.726 -3.490 -15.320 1.00 96.19 77 ILE A O 1
ATOM 594 N N . LYS A 1 78 ? 12.542 -3.576 -15.888 1.00 96.81 78 LYS A N 1
ATOM 595 C CA . LYS A 1 78 ? 12.690 -2.896 -17.174 1.00 96.81 78 LYS A CA 1
ATOM 596 C C . LYS A 1 78 ? 12.097 -1.500 -17.137 1.00 96.81 78 LYS A C 1
ATOM 598 O O . LYS A 1 78 ? 10.899 -1.331 -16.905 1.00 96.81 78 LYS A O 1
ATOM 603 N N . VAL A 1 79 ? 12.910 -0.510 -17.484 1.00 97.50 79 VAL A N 1
ATOM 604 C CA . VAL A 1 79 ? 12.459 0.867 -17.686 1.00 97.50 79 VAL A CA 1
ATOM 605 C C . VAL A 1 79 ? 12.874 1.304 -19.079 1.00 97.50 79 VAL A C 1
ATOM 607 O O . VAL A 1 79 ? 14.051 1.488 -19.369 1.00 97.50 79 VAL A O 1
ATOM 610 N N . GLU A 1 80 ? 11.902 1.501 -19.958 1.00 96.25 80 GLU A N 1
ATOM 611 C CA . GLU A 1 80 ? 12.074 2.143 -21.259 1.00 96.25 80 GLU A CA 1
ATOM 612 C C . GLU A 1 80 ? 11.271 3.438 -21.291 1.00 96.25 80 GLU A C 1
ATOM 614 O O . GLU A 1 80 ? 10.278 3.568 -20.584 1.00 96.25 80 GLU A O 1
ATOM 619 N N . SER A 1 81 ? 11.671 4.406 -22.114 1.00 95.38 81 SER A N 1
ATOM 620 C CA . SER A 1 81 ? 10.956 5.681 -22.251 1.00 95.38 81 SER A CA 1
ATOM 621 C C . SER A 1 81 ? 10.479 5.904 -23.688 1.00 95.38 81 SER A C 1
ATOM 623 O O . SER A 1 81 ? 11.284 5.758 -24.613 1.00 95.38 81 SER A O 1
ATOM 625 N N . PRO A 1 82 ? 9.205 6.289 -23.907 1.00 92.69 82 PRO A N 1
ATOM 626 C CA . PRO A 1 82 ? 8.746 6.698 -25.227 1.00 92.69 82 PRO A CA 1
ATOM 627 C C . PRO A 1 82 ? 9.456 7.968 -25.686 1.00 92.69 82 PRO A C 1
ATOM 629 O O . PRO A 1 82 ? 9.945 8.765 -24.885 1.00 92.69 82 PRO A O 1
ATOM 632 N N . ARG A 1 83 ? 9.478 8.201 -27.002 1.00 91.31 83 ARG A N 1
ATOM 633 C CA . ARG A 1 83 ? 9.996 9.459 -27.560 1.00 91.31 83 ARG A CA 1
ATOM 634 C C . ARG A 1 83 ? 9.211 10.640 -26.980 1.00 91.31 83 ARG A C 1
ATOM 636 O O . ARG A 1 83 ? 7.988 10.657 -27.060 1.00 91.31 83 ARG A O 1
ATOM 643 N N . GLY A 1 84 ? 9.920 11.620 -26.417 1.00 89.69 84 GLY A N 1
ATOM 644 C CA . GLY A 1 84 ? 9.317 12.784 -25.750 1.00 89.69 84 GLY A CA 1
ATOM 645 C C . GLY A 1 84 ? 8.792 12.508 -24.336 1.00 89.69 84 GLY A C 1
ATOM 646 O O . GLY A 1 84 ? 8.280 13.417 -23.692 1.00 89.69 84 GLY A O 1
ATOM 647 N N . GLY A 1 85 ? 8.928 11.274 -23.853 1.00 91.31 85 GLY A N 1
ATOM 648 C CA . GLY A 1 85 ? 8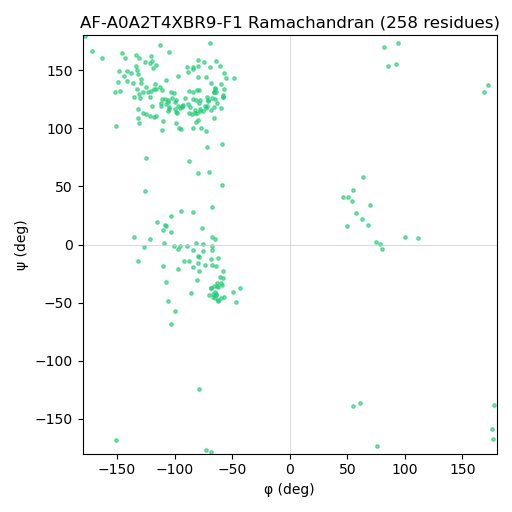.576 10.855 -22.509 1.00 91.31 85 GLY A CA 1
ATOM 649 C C . GLY A 1 85 ? 9.796 10.478 -21.676 1.00 91.31 85 GLY A C 1
ATOM 650 O O . GLY A 1 85 ? 10.917 10.390 -22.180 1.00 91.31 85 GLY A O 1
ATOM 651 N N . LYS A 1 86 ? 9.571 10.247 -20.385 1.00 95.12 86 LYS A N 1
ATOM 652 C CA . LYS A 1 86 ? 10.596 9.754 -19.467 1.00 95.12 86 LYS A CA 1
ATOM 653 C C . LYS A 1 86 ? 9.943 8.875 -18.412 1.00 95.12 86 LYS A C 1
ATOM 655 O O . LYS A 1 86 ? 8.933 9.255 -17.834 1.00 95.12 86 LYS A O 1
ATOM 660 N N . ASN A 1 87 ? 10.534 7.712 -18.202 1.00 96.94 87 ASN A N 1
ATOM 661 C CA . ASN A 1 87 ? 10.254 6.805 -17.102 1.00 96.94 87 ASN A CA 1
ATOM 662 C C . ASN A 1 87 ? 11.537 6.653 -16.277 1.00 96.94 87 ASN A C 1
ATOM 664 O O . ASN A 1 87 ? 12.639 6.800 -16.822 1.00 96.94 87 ASN A O 1
ATOM 668 N N . TRP A 1 88 ? 11.390 6.370 -14.987 1.00 98.44 88 TRP A N 1
ATOM 669 C CA . TRP A 1 88 ? 12.485 6.339 -14.023 1.00 98.44 88 TRP A CA 1
ATOM 670 C C . TRP A 1 88 ? 12.481 5.040 -13.227 1.00 98.44 88 TRP A C 1
ATOM 672 O O . TRP A 1 88 ? 11.420 4.598 -12.795 1.00 98.44 88 TRP A O 1
ATOM 682 N N . GLY A 1 89 ? 13.667 4.485 -12.994 1.00 98.12 89 GLY A N 1
ATOM 683 C CA . GLY A 1 89 ? 13.932 3.504 -11.948 1.00 98.12 89 GLY A CA 1
ATOM 684 C C . GLY A 1 89 ? 15.003 4.039 -11.009 1.00 98.12 89 GLY A C 1
ATOM 685 O O . GLY A 1 89 ? 16.156 4.193 -11.407 1.00 98.12 89 GLY A O 1
ATOM 686 N N . ILE A 1 90 ? 14.625 4.372 -9.779 1.00 98.44 90 ILE A N 1
ATOM 687 C CA . ILE A 1 90 ? 15.532 4.960 -8.791 1.00 98.44 90 ILE A CA 1
ATOM 688 C C . ILE A 1 90 ? 15.546 4.088 -7.544 1.00 98.44 90 ILE A C 1
ATOM 690 O O . ILE A 1 90 ? 14.492 3.691 -7.044 1.00 98.44 90 ILE A O 1
ATOM 694 N N . GLY A 1 91 ? 16.750 3.764 -7.075 1.00 97.25 91 GLY A N 1
ATOM 695 C CA . GLY A 1 91 ? 16.947 2.954 -5.877 1.00 97.25 91 GLY A CA 1
ATOM 696 C C . GLY A 1 91 ? 16.392 1.539 -6.004 1.00 97.25 91 GLY A C 1
ATOM 697 O O . GLY A 1 91 ? 16.056 0.934 -5.003 1.00 97.25 91 GLY A O 1
ATOM 698 N N . CYS A 1 92 ? 16.205 1.024 -7.220 1.00 96.81 92 CYS A N 1
ATOM 699 C CA . CYS A 1 92 ? 15.609 -0.293 -7.434 1.00 96.81 92 CYS A CA 1
ATOM 700 C C . CYS A 1 92 ? 16.658 -1.406 -7.324 1.00 96.81 92 CYS A C 1
ATOM 702 O O . CYS A 1 92 ? 17.822 -1.207 -7.671 1.00 96.81 92 CYS A O 1
ATOM 704 N N . GLU A 1 93 ? 16.219 -2.589 -6.912 1.00 94.62 93 GLU A N 1
ATOM 705 C CA . GLU A 1 93 ? 17.038 -3.793 -6.782 1.00 94.62 93 GLU A CA 1
ATOM 706 C C . GLU A 1 93 ? 16.370 -4.974 -7.494 1.00 94.62 93 GLU A C 1
ATOM 708 O O . GLU A 1 93 ? 15.147 -5.128 -7.466 1.00 94.62 93 GLU A O 1
ATOM 713 N N . GLY A 1 94 ? 17.165 -5.827 -8.134 1.00 92.19 94 GLY A N 1
ATOM 714 C CA . GLY A 1 94 ? 16.669 -7.078 -8.694 1.00 92.19 94 GLY A CA 1
ATOM 715 C C . GLY A 1 94 ? 17.728 -7.863 -9.452 1.00 92.19 94 GLY A C 1
ATOM 716 O O . GLY A 1 94 ? 18.919 -7.560 -9.391 1.00 92.19 94 GLY A O 1
ATOM 717 N N . ILE A 1 95 ? 17.292 -8.878 -10.201 1.00 91.81 95 ILE A N 1
ATOM 718 C CA . ILE A 1 95 ? 18.206 -9.761 -10.944 1.00 91.81 95 ILE A CA 1
ATOM 719 C C . ILE A 1 95 ? 18.918 -8.998 -12.063 1.00 91.81 95 ILE A C 1
ATOM 721 O O . ILE A 1 95 ? 20.118 -9.172 -12.284 1.00 91.81 95 ILE A O 1
ATOM 725 N N . GLN A 1 96 ? 18.179 -8.153 -12.782 1.00 94.94 96 GLN A N 1
ATOM 726 C CA . GLN A 1 96 ? 18.714 -7.416 -13.917 1.00 94.94 96 GLN A CA 1
ATOM 727 C C . GLN A 1 96 ? 18.028 -6.061 -14.094 1.00 94.94 96 GLN A C 1
ATOM 729 O O . GLN A 1 96 ? 16.807 -5.948 -13.999 1.00 94.94 96 GLN A O 1
ATOM 734 N N . GLN A 1 97 ? 18.832 -5.052 -14.422 1.00 96.12 97 GLN A N 1
ATOM 735 C CA . GLN A 1 97 ? 18.388 -3.738 -14.870 1.00 96.12 97 GLN A CA 1
ATOM 736 C C . GLN A 1 97 ? 18.344 -3.719 -16.400 1.00 96.12 97 GLN A C 1
ATOM 738 O O . GLN A 1 97 ? 19.378 -3.915 -17.046 1.00 96.12 97 GLN A O 1
ATOM 743 N N . THR A 1 98 ? 17.176 -3.484 -17.002 1.00 96.94 98 THR A N 1
ATOM 744 C CA . THR A 1 98 ? 17.031 -3.456 -18.468 1.00 96.94 98 THR A CA 1
ATOM 745 C C . THR A 1 98 ? 16.284 -2.216 -18.973 1.00 96.94 98 THR A C 1
ATOM 747 O O . THR A 1 98 ? 15.568 -1.534 -18.240 1.00 96.94 98 THR A O 1
ATOM 750 N N . GLY A 1 99 ? 16.448 -1.909 -20.263 1.00 95.69 99 GLY A N 1
ATOM 751 C CA . GLY A 1 99 ? 15.795 -0.774 -20.919 1.00 95.69 99 GLY A CA 1
ATOM 752 C C . GLY A 1 99 ? 16.542 0.558 -20.773 1.00 95.69 99 GLY A C 1
ATOM 753 O O . GLY A 1 99 ? 17.312 0.784 -19.841 1.00 95.69 99 GLY A O 1
ATOM 754 N N . ALA A 1 100 ? 16.320 1.447 -21.743 1.00 94.50 100 ALA A N 1
ATOM 755 C CA . ALA A 1 100 ? 17.030 2.724 -21.886 1.00 94.50 100 ALA A CA 1
ATOM 756 C C . ALA A 1 100 ? 16.301 3.918 -21.230 1.00 94.50 100 ALA A C 1
ATOM 758 O O . ALA A 1 100 ? 16.375 5.049 -21.713 1.00 94.50 100 ALA A O 1
ATOM 759 N N . GLY A 1 101 ? 15.527 3.665 -20.176 1.00 95.69 101 GLY A N 1
ATOM 760 C CA . GLY A 1 101 ? 14.922 4.692 -19.334 1.00 95.69 101 GLY A CA 1
ATOM 761 C C . GLY A 1 101 ? 15.933 5.396 -18.433 1.00 95.69 101 GLY A C 1
ATOM 762 O O . GLY A 1 101 ? 17.139 5.162 -18.509 1.00 95.69 101 GLY A O 1
ATOM 763 N N . HIS A 1 102 ? 15.443 6.296 -17.582 1.00 98.00 102 HIS A N 1
ATOM 764 C CA . HIS A 1 102 ? 16.293 6.975 -16.608 1.00 98.00 102 HIS A CA 1
ATOM 765 C C . HIS A 1 102 ? 16.533 6.070 -15.403 1.00 98.00 102 HIS A C 1
ATOM 767 O O . HIS A 1 102 ? 15.579 5.522 -14.856 1.00 98.00 102 HIS A O 1
ATOM 773 N N . TRP A 1 103 ? 17.783 5.961 -14.967 1.00 98.25 103 TRP A N 1
ATOM 774 C CA . TRP A 1 103 ? 18.164 5.094 -13.860 1.00 98.25 103 TRP A CA 1
ATOM 775 C C . TRP A 1 103 ? 19.120 5.779 -12.899 1.00 98.25 103 TRP A C 1
ATOM 777 O O . TRP A 1 103 ? 20.063 6.436 -13.340 1.00 98.25 103 TRP A O 1
ATOM 787 N N . GLU A 1 104 ? 18.913 5.560 -11.603 1.00 98.25 104 GLU A N 1
ATOM 788 C CA . GLU A 1 104 ? 19.827 5.977 -10.538 1.00 98.25 104 GLU A CA 1
ATOM 789 C C . GLU A 1 104 ? 19.850 4.924 -9.418 1.00 98.25 104 GLU A C 1
ATOM 791 O O . GLU A 1 104 ? 18.830 4.311 -9.112 1.00 98.25 104 GLU A O 1
ATOM 796 N N . HIS A 1 105 ? 21.013 4.727 -8.788 1.00 97.31 105 HIS A N 1
ATOM 797 C CA . HIS A 1 105 ? 21.171 3.879 -7.595 1.00 97.31 105 HIS A CA 1
ATOM 798 C C . HIS A 1 105 ? 20.667 2.423 -7.741 1.00 97.31 105 HIS A C 1
ATOM 800 O O . HIS A 1 105 ? 19.967 1.908 -6.875 1.00 97.31 105 HIS A O 1
ATOM 806 N N . TRP A 1 106 ? 21.025 1.736 -8.831 1.00 97.25 106 TRP A N 1
ATOM 807 C CA . TRP A 1 106 ? 20.726 0.305 -8.991 1.00 97.25 106 TRP A CA 1
ATOM 808 C C . TRP A 1 106 ? 21.361 -0.547 -7.881 1.00 97.25 106 TRP A C 1
ATOM 810 O O . TRP A 1 106 ? 22.523 -0.335 -7.533 1.00 97.25 106 TRP A O 1
ATOM 820 N N . ASN A 1 107 ? 20.606 -1.521 -7.363 1.00 95.75 107 ASN A N 1
ATOM 821 C CA . ASN A 1 107 ? 20.960 -2.384 -6.229 1.00 95.75 107 ASN A CA 1
ATOM 822 C C . ASN A 1 107 ? 21.271 -1.623 -4.933 1.00 95.75 107 ASN A C 1
ATOM 824 O O . ASN A 1 107 ? 22.039 -2.093 -4.095 1.00 95.75 107 ASN A O 1
ATOM 828 N N . ASN A 1 108 ? 20.698 -0.431 -4.771 1.00 95.06 108 ASN A N 1
ATOM 829 C CA . ASN A 1 108 ? 20.840 0.336 -3.548 1.00 95.06 108 ASN A CA 1
ATOM 830 C C . ASN A 1 108 ? 19.607 1.212 -3.315 1.00 95.06 108 ASN A C 1
ATOM 832 O O . ASN A 1 108 ? 19.502 2.291 -3.900 1.00 95.06 108 ASN A O 1
ATOM 836 N N . HIS A 1 109 ? 18.714 0.783 -2.420 1.00 93.31 109 HIS A N 1
ATOM 837 C CA . HIS A 1 109 ? 17.588 1.609 -1.976 1.00 93.31 109 HIS A CA 1
ATOM 838 C C . HIS A 1 109 ? 18.082 2.949 -1.423 1.00 93.31 109 HIS A C 1
ATOM 840 O O . HIS A 1 109 ? 19.136 3.040 -0.785 1.00 93.31 109 HIS A O 1
ATOM 846 N N . VAL A 1 110 ? 17.320 4.006 -1.680 1.00 95.19 110 VAL A N 1
ATOM 847 C CA . VAL A 1 110 ? 17.680 5.379 -1.312 1.00 95.19 110 VAL A CA 1
ATOM 848 C C . VAL A 1 110 ? 16.653 6.002 -0.379 1.00 95.19 110 VAL A C 1
ATOM 850 O O . VAL A 1 110 ? 15.522 5.538 -0.261 1.00 95.19 110 VAL A O 1
ATOM 853 N N . GLN A 1 111 ? 17.053 7.077 0.298 1.00 93.75 111 GLN A N 1
ATOM 854 C CA . GLN A 1 111 ? 16.131 7.900 1.074 1.00 93.75 111 GLN A CA 1
ATOM 855 C C . GLN A 1 111 ? 15.507 9.006 0.199 1.00 93.75 111 GLN A C 1
ATOM 857 O O . GLN A 1 111 ? 16.180 9.507 -0.705 1.00 93.75 111 GLN A O 1
ATOM 862 N N . PRO A 1 112 ? 14.256 9.422 0.479 1.00 93.38 112 PRO A N 1
ATOM 863 C CA . PRO A 1 112 ? 13.363 8.867 1.502 1.00 93.38 112 PRO A CA 1
ATOM 864 C C . PRO A 1 112 ? 12.886 7.455 1.143 1.00 93.38 112 PRO A C 1
ATOM 866 O O . PRO A 1 112 ? 12.774 7.115 -0.035 1.00 93.38 112 PRO A O 1
ATOM 869 N N . ARG A 1 113 ? 12.557 6.647 2.161 1.00 88.94 113 ARG A N 1
ATOM 870 C CA . ARG A 1 113 ? 11.983 5.301 1.977 1.00 88.94 113 ARG A CA 1
ATOM 871 C C . ARG A 1 113 ? 10.855 5.314 0.947 1.00 88.94 113 ARG A C 1
ATOM 873 O O . ARG A 1 113 ? 10.881 4.514 0.021 1.00 88.94 113 ARG A O 1
ATOM 880 N N . SER A 1 114 ? 9.905 6.237 1.097 1.00 92.31 114 SER A N 1
ATOM 881 C CA . SER A 1 114 ? 8.753 6.410 0.211 1.00 92.31 114 SER A CA 1
ATOM 882 C C . SER A 1 114 ? 8.580 7.876 -0.168 1.00 92.31 114 SER A C 1
ATOM 884 O O . SER A 1 114 ? 8.592 8.754 0.698 1.00 92.31 114 SER A O 1
ATOM 886 N N . LEU A 1 115 ? 8.359 8.133 -1.458 1.00 93.00 115 LEU A N 1
ATOM 887 C CA . LEU A 1 115 ? 8.009 9.465 -1.950 1.00 93.00 115 LEU A CA 1
ATOM 888 C C . LEU A 1 115 ? 6.612 9.874 -1.483 1.00 93.00 115 LEU A C 1
ATOM 890 O O . LEU A 1 115 ? 6.401 11.038 -1.147 1.00 93.00 115 LEU A O 1
ATOM 894 N N . TYR A 1 116 ? 5.668 8.930 -1.428 1.00 92.31 116 TYR A N 1
ATOM 895 C CA . TYR A 1 116 ? 4.320 9.200 -0.933 1.00 92.31 116 TYR A CA 1
ATOM 896 C C . TYR A 1 116 ? 4.329 9.634 0.539 1.00 92.31 116 TYR A C 1
ATOM 898 O O . TYR A 1 116 ? 3.729 10.654 0.885 1.00 92.31 116 TYR A O 1
ATOM 906 N N . LEU A 1 117 ? 5.040 8.898 1.402 1.00 91.38 117 LEU A N 1
ATOM 907 C CA . LEU A 1 117 ? 5.121 9.240 2.824 1.00 91.38 117 LEU A CA 1
ATOM 908 C C . LEU A 1 117 ? 5.833 10.577 3.041 1.00 91.38 117 LEU A C 1
ATOM 910 O O . LEU A 1 117 ? 5.341 11.386 3.825 1.00 91.38 117 LEU A O 1
ATOM 914 N N . GLN A 1 118 ? 6.916 10.847 2.302 1.00 94.19 118 GLN A N 1
ATOM 915 C CA . GLN A 1 118 ? 7.600 12.140 2.373 1.00 94.19 118 GLN A CA 1
ATOM 916 C C . GLN A 1 118 ? 6.664 13.292 1.983 1.00 94.19 118 GLN A C 1
ATOM 918 O O . GLN A 1 118 ? 6.559 14.278 2.703 1.00 94.19 118 GLN A O 1
ATOM 923 N N . GLN A 1 119 ? 5.914 13.155 0.886 1.00 93.44 119 GLN A N 1
ATOM 924 C CA . GLN A 1 119 ? 4.950 14.177 0.462 1.00 93.44 119 GLN A CA 1
ATOM 925 C C . GLN A 1 119 ? 3.819 14.384 1.478 1.00 93.44 119 GLN A C 1
ATOM 927 O O . GLN A 1 119 ? 3.321 15.501 1.640 1.00 93.44 119 GLN A O 1
ATOM 932 N N . LEU A 1 120 ? 3.369 13.314 2.140 1.00 92.25 120 LEU A N 1
ATOM 933 C CA . LEU A 1 120 ? 2.363 13.400 3.194 1.00 92.25 120 LEU A CA 1
ATOM 934 C C . LEU A 1 120 ? 2.902 14.146 4.417 1.00 92.25 120 LEU A C 1
ATOM 936 O O . LEU A 1 120 ? 2.204 15.014 4.941 1.00 92.25 120 LEU A O 1
ATOM 940 N N . GLU A 1 121 ? 4.126 13.834 4.840 1.00 93.81 121 GLU A N 1
ATOM 941 C CA . GLU A 1 121 ? 4.797 14.513 5.946 1.00 93.81 121 GLU A CA 1
ATOM 942 C C . GLU A 1 121 ? 5.020 15.994 5.645 1.00 93.81 121 GLU A C 1
ATOM 944 O O . GLU A 1 121 ? 4.638 16.841 6.448 1.00 93.81 121 GLU A O 1
ATOM 949 N N . ASP A 1 122 ? 5.538 16.320 4.462 1.00 95.75 122 ASP A N 1
ATOM 950 C CA . ASP A 1 122 ? 5.779 17.705 4.052 1.00 95.75 122 ASP A CA 1
ATOM 951 C C . ASP A 1 122 ? 4.480 18.529 4.034 1.00 95.75 122 ASP A C 1
ATOM 953 O O . ASP A 1 122 ? 4.483 19.728 4.314 1.00 95.75 122 ASP A O 1
ATOM 957 N N . ARG A 1 123 ? 3.346 17.890 3.709 1.00 97.19 123 ARG A N 1
ATOM 958 C CA . ARG A 1 123 ? 2.040 18.553 3.597 1.00 97.19 123 ARG A CA 1
ATOM 959 C C . ARG A 1 123 ? 1.291 18.660 4.924 1.00 97.19 123 ARG A C 1
ATOM 961 O O . ARG A 1 123 ? 0.638 19.675 5.154 1.00 97.19 123 ARG A O 1
ATOM 968 N N . LEU A 1 124 ? 1.298 17.606 5.741 1.00 94.81 124 LEU A N 1
ATOM 969 C CA . LEU A 1 124 ? 0.426 17.462 6.919 1.00 94.81 124 LEU A CA 1
ATOM 970 C C . LEU A 1 124 ? 1.179 17.152 8.225 1.00 94.81 124 LEU A C 1
ATOM 972 O O . LEU A 1 124 ? 0.558 17.061 9.284 1.00 94.81 124 LEU A O 1
ATOM 976 N N . GLY A 1 125 ? 2.501 17.007 8.171 1.00 92.94 125 GLY A N 1
ATOM 977 C CA . GLY A 1 125 ? 3.364 16.687 9.302 1.00 92.94 125 GLY A CA 1
ATOM 978 C C . GLY A 1 125 ? 3.421 15.198 9.656 1.00 92.94 125 GLY A C 1
ATOM 979 O O . GLY A 1 125 ? 2.620 14.377 9.201 1.00 92.94 125 GLY A O 1
ATOM 980 N N . ALA A 1 126 ? 4.360 14.856 10.541 1.00 92.94 126 ALA A N 1
ATOM 981 C CA . ALA A 1 126 ? 4.652 13.481 10.958 1.00 92.94 126 ALA A CA 1
ATOM 982 C C . ALA A 1 126 ? 3.446 12.739 11.568 1.00 92.94 126 ALA A C 1
ATOM 984 O O . ALA A 1 126 ? 3.334 11.519 11.447 1.00 92.94 126 ALA A O 1
ATOM 985 N N . GLY A 1 127 ? 2.517 13.465 12.202 1.00 91.81 127 GLY A N 1
ATOM 986 C CA . GLY A 1 127 ? 1.294 12.882 12.759 1.00 91.81 127 GLY A CA 1
ATOM 987 C C . GLY A 1 127 ? 0.396 12.250 11.691 1.00 91.81 127 GLY A C 1
ATOM 988 O O . GLY A 1 127 ? -0.169 11.186 11.919 1.00 91.81 127 GLY A O 1
ATOM 989 N N . ALA A 1 128 ? 0.316 12.846 10.497 1.00 88.75 128 ALA A N 1
ATOM 990 C CA . ALA A 1 128 ? -0.468 12.286 9.399 1.00 88.75 128 ALA A CA 1
ATOM 991 C C . ALA A 1 128 ? 0.138 10.980 8.867 1.00 88.75 128 ALA A C 1
ATOM 993 O O . ALA A 1 128 ? -0.603 10.050 8.561 1.00 88.75 128 ALA A O 1
ATOM 994 N N . VAL A 1 129 ? 1.471 10.887 8.815 1.00 86.38 129 VAL A N 1
ATOM 995 C CA . VAL A 1 129 ? 2.183 9.649 8.461 1.00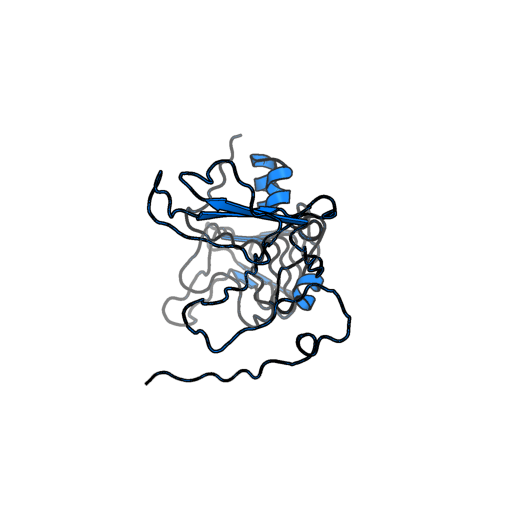 86.38 129 VAL A CA 1
ATOM 996 C C . VAL A 1 129 ? 1.937 8.566 9.507 1.00 86.38 129 VAL A C 1
ATOM 998 O O . VAL A 1 129 ? 1.612 7.434 9.154 1.00 86.38 129 VAL A O 1
ATOM 1001 N N . ALA A 1 130 ? 2.036 8.908 10.793 1.00 86.69 130 ALA A N 1
ATOM 1002 C CA . ALA A 1 130 ? 1.803 7.966 11.886 1.00 86.69 130 ALA A CA 1
ATOM 1003 C C . ALA A 1 130 ? 0.375 7.389 11.893 1.00 86.69 130 ALA A C 1
ATOM 1005 O O . ALA A 1 130 ? 0.183 6.259 12.319 1.00 86.69 130 ALA A O 1
ATOM 1006 N N . ASN A 1 131 ? -0.614 8.126 11.381 1.00 87.12 131 ASN A N 1
ATOM 1007 C CA . ASN A 1 131 ? -1.999 7.652 11.302 1.00 87.12 131 ASN A CA 1
ATOM 1008 C C . ASN A 1 131 ? -2.241 6.598 10.210 1.00 87.12 131 ASN A C 1
ATOM 1010 O O . ASN A 1 131 ? -3.278 5.942 10.230 1.00 87.12 131 ASN A O 1
ATOM 1014 N N . ILE A 1 132 ? -1.335 6.467 9.238 1.00 83.12 132 ILE A N 1
ATOM 1015 C CA . ILE A 1 132 ? -1.486 5.543 8.102 1.00 83.12 132 ILE A CA 1
ATOM 1016 C C . ILE A 1 132 ? -0.352 4.516 8.012 1.00 83.12 132 ILE A C 1
ATOM 1018 O O . ILE A 1 132 ? -0.272 3.780 7.030 1.00 83.12 132 ILE A O 1
ATOM 1022 N N . THR A 1 133 ? 0.552 4.501 8.994 1.00 83.00 133 THR A N 1
ATOM 1023 C CA . THR A 1 133 ? 1.698 3.592 9.018 1.00 83.00 133 THR A CA 1
ATOM 1024 C C . THR A 1 133 ? 1.947 3.012 10.400 1.00 83.00 133 THR A C 1
ATOM 1026 O O . THR A 1 133 ? 1.796 3.693 11.414 1.00 83.00 133 THR A O 1
ATOM 1029 N N . VAL A 1 134 ? 2.439 1.776 10.435 1.00 79.62 134 VAL A N 1
ATOM 1030 C CA . VAL A 1 134 ? 3.093 1.219 11.628 1.00 79.62 134 VAL A CA 1
ATOM 1031 C C . VAL A 1 134 ? 4.547 1.723 11.729 1.00 79.62 134 VAL A C 1
ATOM 1033 O O . VAL A 1 134 ? 5.110 2.190 10.731 1.00 79.62 134 VAL A O 1
ATOM 1036 N N . PRO A 1 135 ? 5.197 1.700 12.911 1.00 82.62 135 PRO A N 1
ATOM 1037 C CA . PRO A 1 135 ? 6.604 2.095 13.064 1.00 82.62 135 PRO A CA 1
ATOM 1038 C C . PRO A 1 135 ? 7.561 1.453 12.051 1.00 82.62 135 PRO A C 1
ATOM 1040 O O . PRO A 1 135 ? 8.415 2.140 11.495 1.00 82.62 135 PRO A O 1
ATOM 1043 N N . GLU A 1 136 ? 7.371 0.174 11.749 1.00 81.50 136 GLU A N 1
ATOM 1044 C CA . GLU A 1 136 ? 8.202 -0.619 10.842 1.00 81.50 136 GLU A CA 1
ATOM 1045 C C . GLU A 1 136 ? 8.097 -0.113 9.396 1.00 81.50 136 GLU A C 1
ATOM 1047 O O . GLU A 1 136 ? 9.093 -0.028 8.682 1.00 81.50 136 GLU A O 1
ATOM 1052 N N . GLN A 1 137 ? 6.913 0.350 8.982 1.00 83.00 137 GLN A N 1
ATOM 1053 C CA . GLN A 1 137 ? 6.699 0.973 7.670 1.00 83.00 137 GLN A CA 1
ATOM 1054 C C . GLN A 1 137 ? 7.399 2.335 7.525 1.00 83.00 137 GLN A C 1
ATOM 1056 O O . GLN A 1 137 ? 7.496 2.852 6.413 1.00 83.00 137 GLN A O 1
ATOM 1061 N N . ARG A 1 138 ? 7.886 2.939 8.613 1.00 83.44 138 ARG A N 1
ATOM 1062 C CA . ARG A 1 138 ? 8.595 4.228 8.575 1.00 83.44 138 ARG A CA 1
ATOM 1063 C C . ARG A 1 138 ? 10.115 4.073 8.568 1.00 83.44 138 ARG A C 1
ATOM 1065 O O . ARG A 1 138 ? 10.799 5.000 8.148 1.00 83.44 138 ARG A O 1
ATOM 1072 N N . SER A 1 139 ? 10.644 2.933 9.011 1.00 78.62 139 SER A N 1
ATOM 1073 C CA . SER A 1 139 ? 12.079 2.752 9.269 1.00 78.62 139 SER A CA 1
ATOM 1074 C C . SER A 1 139 ? 12.810 1.825 8.294 1.00 78.62 139 SER A C 1
ATOM 1076 O O . SER A 1 139 ? 14.032 1.907 8.208 1.00 78.62 139 SER A O 1
ATOM 1078 N N . GLY A 1 140 ? 12.112 0.976 7.538 1.00 77.31 140 GLY A N 1
ATOM 1079 C CA . GLY A 1 140 ? 12.749 0.028 6.612 1.00 77.31 140 GLY A CA 1
ATOM 1080 C C . GLY A 1 140 ? 11.725 -0.788 5.840 1.00 77.31 140 GLY A C 1
ATOM 1081 O O . GLY A 1 140 ? 10.530 -0.566 6.009 1.00 77.31 140 GLY A O 1
ATOM 1082 N N . ASP A 1 141 ? 12.134 -1.686 4.948 1.00 76.81 141 ASP A N 1
ATOM 1083 C CA . ASP A 1 141 ? 11.165 -2.563 4.290 1.00 76.81 141 ASP A CA 1
ATOM 1084 C C . ASP A 1 141 ? 10.420 -3.441 5.316 1.00 76.81 141 ASP A C 1
ATOM 1086 O O . ASP A 1 141 ? 10.888 -3.688 6.426 1.00 76.81 141 ASP A O 1
ATOM 1090 N N . ILE A 1 142 ? 9.206 -3.851 4.957 1.00 79.25 142 ILE A N 1
ATOM 1091 C CA . ILE A 1 142 ? 8.364 -4.707 5.805 1.00 79.25 142 ILE A CA 1
ATOM 1092 C C . ILE A 1 142 ? 8.123 -6.062 5.149 1.00 79.25 142 ILE A C 1
ATOM 1094 O O . ILE A 1 142 ? 7.167 -6.754 5.490 1.00 79.25 142 ILE A O 1
ATOM 1098 N N . TYR A 1 143 ? 8.956 -6.439 4.179 1.00 77.88 143 TYR A N 1
ATOM 1099 C CA . TYR A 1 143 ? 8.699 -7.610 3.350 1.00 77.88 143 TYR A CA 1
ATOM 1100 C C . TYR A 1 143 ? 8.707 -8.893 4.184 1.00 77.88 143 TYR A C 1
ATOM 1102 O O . TYR A 1 143 ? 7.784 -9.688 4.071 1.00 77.88 143 TYR A O 1
ATOM 1110 N N . GLY A 1 144 ? 9.654 -9.034 5.118 1.00 75.44 144 GLY A N 1
ATOM 1111 C CA . GLY A 1 144 ? 9.666 -10.169 6.048 1.00 75.44 144 GLY A CA 1
ATOM 1112 C C . GLY A 1 144 ? 8.444 -10.224 6.975 1.00 75.44 144 GLY A C 1
ATOM 1113 O O . GLY A 1 144 ? 7.971 -11.309 7.306 1.00 75.44 144 GLY A O 1
ATOM 1114 N N . LEU A 1 145 ? 7.893 -9.066 7.363 1.00 74.44 145 LEU A N 1
ATOM 1115 C CA . LEU A 1 145 ? 6.663 -9.008 8.160 1.00 74.44 145 LEU A CA 1
ATOM 1116 C C . LEU A 1 145 ? 5.452 -9.432 7.326 1.00 74.44 145 LEU A C 1
ATOM 1118 O O . LEU A 1 145 ? 4.626 -10.204 7.805 1.00 74.44 145 LEU A O 1
ATOM 1122 N N . LEU A 1 146 ? 5.361 -8.964 6.079 1.00 75.00 146 LEU A N 1
ATOM 1123 C CA . LEU A 1 146 ? 4.277 -9.320 5.163 1.00 75.00 146 LEU A CA 1
ATOM 1124 C C . LEU A 1 146 ? 4.293 -10.814 4.821 1.00 75.00 146 LEU A C 1
ATOM 1126 O O . LEU A 1 146 ? 3.245 -11.449 4.915 1.00 75.00 146 LEU A O 1
ATOM 1130 N N . ASP A 1 147 ? 5.470 -11.385 4.548 1.00 73.31 147 ASP A N 1
ATOM 1131 C CA . ASP A 1 147 ? 5.640 -12.823 4.293 1.00 73.31 147 ASP A CA 1
ATOM 1132 C C . ASP A 1 147 ? 5.151 -13.662 5.494 1.00 73.31 147 ASP A C 1
ATOM 1134 O O . ASP A 1 147 ? 4.568 -14.734 5.332 1.00 73.31 147 ASP A O 1
ATOM 1138 N N . SER A 1 148 ? 5.339 -13.161 6.721 1.00 68.81 148 SER A N 1
ATOM 1139 C CA . SER A 1 148 ? 4.878 -13.832 7.945 1.00 68.81 148 SER A CA 1
ATOM 1140 C C . SER A 1 148 ? 3.380 -13.670 8.233 1.00 68.81 148 SER A C 1
ATOM 1142 O O . SER A 1 148 ? 2.801 -14.481 8.956 1.00 68.81 148 SER A O 1
ATOM 1144 N N . TRP A 1 149 ? 2.743 -12.632 7.684 1.00 69.25 149 TRP A N 1
ATOM 1145 C CA . TRP A 1 149 ? 1.375 -12.238 8.032 1.00 69.25 149 TRP A CA 1
ATOM 1146 C C . TRP A 1 149 ? 0.295 -13.093 7.349 1.00 69.25 149 TRP A C 1
ATOM 1148 O O . TRP A 1 149 ? -0.852 -13.099 7.791 1.00 69.25 149 TRP A O 1
ATOM 1158 N N . ALA A 1 150 ? 0.634 -13.848 6.298 1.00 61.00 150 ALA A N 1
ATOM 1159 C CA . ALA A 1 150 ? -0.258 -14.787 5.597 1.00 61.00 150 ALA A CA 1
ATOM 1160 C C . ALA A 1 150 ? -1.641 -14.217 5.178 1.00 61.00 150 ALA A C 1
ATOM 1162 O O . ALA A 1 150 ? -2.560 -14.977 4.870 1.00 61.00 150 ALA A O 1
ATOM 1163 N N . GLY A 1 151 ? -1.806 -12.888 5.173 1.00 60.19 151 GLY A N 1
ATOM 1164 C CA . GLY A 1 151 ? -3.055 -12.191 4.853 1.00 60.19 151 GLY A CA 1
ATOM 1165 C C . GLY A 1 151 ? -4.192 -12.369 5.870 1.00 60.19 151 GLY A C 1
ATOM 1166 O O . GLY A 1 151 ? -5.347 -12.126 5.518 1.00 60.19 151 GLY A O 1
ATOM 1167 N N . GLY A 1 152 ? -3.905 -12.817 7.099 1.00 53.88 152 GLY A N 1
ATOM 1168 C CA . GLY A 1 152 ? -4.909 -13.070 8.138 1.00 53.88 152 GLY A CA 1
ATOM 1169 C C . GLY A 1 152 ? -4.753 -12.171 9.368 1.00 53.88 152 GLY A C 1
ATOM 1170 O O . GLY A 1 152 ? -3.665 -12.051 9.920 1.00 53.88 152 GLY A O 1
ATOM 1171 N N . GLY A 1 153 ? -5.856 -11.590 9.852 1.00 58.97 153 GLY A N 1
ATOM 1172 C CA . GLY A 1 153 ? -5.854 -10.717 11.037 1.00 58.97 153 GLY A CA 1
ATOM 1173 C C . GLY A 1 153 ? -5.286 -9.319 10.769 1.00 58.97 153 GLY A C 1
ATOM 1174 O O . GLY A 1 153 ? -5.013 -8.966 9.625 1.00 58.97 153 GLY A O 1
ATOM 1175 N N . ASP A 1 154 ? -5.121 -8.514 11.817 1.00 58.72 154 ASP A N 1
ATOM 1176 C CA . ASP A 1 154 ? -4.642 -7.135 11.688 1.00 58.72 154 ASP A CA 1
ATOM 1177 C C . ASP A 1 154 ? -3.096 -7.103 11.574 1.00 58.72 154 ASP A C 1
ATOM 1179 O O . ASP A 1 154 ? -2.383 -7.675 12.400 1.00 58.72 154 ASP A O 1
ATOM 1183 N N . PHE A 1 155 ? -2.564 -6.485 10.510 1.00 59.00 155 PHE A N 1
ATOM 1184 C CA . PHE A 1 155 ? -1.123 -6.417 10.214 1.00 59.00 155 PHE A CA 1
ATOM 1185 C C . PHE A 1 155 ? -0.385 -5.500 11.195 1.00 59.00 155 PHE A C 1
ATOM 1187 O O . PHE A 1 155 ? -0.708 -4.320 11.291 1.00 59.00 155 PHE A O 1
ATOM 1194 N N . GLY A 1 156 ? 0.649 -6.009 11.872 1.00 58.94 156 GLY A N 1
ATOM 1195 C CA . GLY A 1 156 ? 1.443 -5.215 12.821 1.00 58.94 156 GLY A CA 1
ATOM 1196 C C . GLY A 1 156 ? 0.744 -4.944 14.157 1.00 58.94 156 GLY A C 1
ATOM 1197 O O . GLY A 1 156 ? 1.328 -4.305 15.030 1.00 58.94 156 GLY A O 1
ATOM 1198 N N . GLU A 1 157 ? -0.465 -5.475 14.349 1.00 58.47 157 GLU A N 1
ATOM 1199 C CA . GLU A 1 157 ? -1.132 -5.445 15.639 1.00 58.47 157 GLU A CA 1
ATOM 1200 C C . GLU A 1 157 ? -0.572 -6.534 16.553 1.00 58.47 157 GLU A C 1
ATOM 1202 O O . GLU A 1 157 ? -0.451 -7.693 16.133 1.00 58.47 157 GLU A O 1
ATOM 1207 N N . PRO A 1 158 ? -0.232 -6.226 17.818 1.00 53.38 158 PRO A N 1
ATOM 1208 C CA . PRO A 1 158 ? 0.062 -7.282 18.765 1.00 53.38 158 PRO A CA 1
ATOM 1209 C C . PRO A 1 158 ? -1.170 -8.187 18.848 1.00 53.38 158 PRO A C 1
ATOM 1211 O O . PRO A 1 158 ? -2.279 -7.715 19.092 1.00 53.38 158 PRO A O 1
ATOM 1214 N N . ALA A 1 159 ? -0.975 -9.499 18.689 1.00 55.22 159 ALA A N 1
ATOM 1215 C CA . ALA A 1 159 ? -2.020 -10.526 18.767 1.00 55.22 159 ALA A CA 1
ATOM 1216 C C . ALA A 1 159 ? -2.617 -10.693 20.187 1.00 55.22 159 ALA A C 1
ATOM 1218 O O . ALA A 1 159 ? -2.982 -11.788 20.611 1.00 55.22 159 ALA A O 1
ATOM 1219 N N . SER A 1 160 ? -2.685 -9.614 20.964 1.00 61.53 160 SER A N 1
ATOM 1220 C CA . SER A 1 160 ? -3.236 -9.580 22.305 1.00 61.53 160 SER A CA 1
ATOM 1221 C C . SER A 1 160 ? -4.695 -9.152 22.232 1.00 61.53 160 SER A C 1
ATOM 1223 O O . SER A 1 160 ? -5.026 -7.972 22.140 1.00 61.53 160 SER A O 1
ATOM 1225 N N . THR A 1 161 ? -5.593 -10.130 22.285 1.00 70.81 161 THR A N 1
ATOM 1226 C CA . THR A 1 161 ? -7.000 -9.855 22.574 1.00 70.81 161 THR A CA 1
ATOM 1227 C C . THR A 1 161 ? -7.166 -9.725 24.083 1.00 70.81 161 THR A C 1
ATOM 1229 O O . THR A 1 161 ? -7.049 -10.715 24.805 1.00 70.81 161 THR A O 1
ATOM 1232 N N . GLN A 1 162 ? -7.487 -8.525 24.567 1.00 80.00 162 GLN A N 1
ATOM 1233 C CA . GLN A 1 162 ? -7.897 -8.333 25.955 1.00 80.00 162 GLN A CA 1
ATOM 1234 C C . GLN A 1 162 ? -9.421 -8.413 26.066 1.00 80.00 162 GLN A C 1
ATOM 1236 O O . GLN A 1 162 ? -10.148 -7.631 25.456 1.00 80.00 162 GLN A O 1
ATOM 1241 N N . VAL A 1 163 ? -9.912 -9.363 26.863 1.00 85.00 163 VAL A N 1
ATOM 1242 C CA . VAL A 1 163 ? -11.336 -9.453 27.206 1.00 85.00 163 VAL A CA 1
ATOM 1243 C C . VAL A 1 163 ? -11.590 -8.596 28.441 1.00 85.00 163 VAL A C 1
ATOM 1245 O O . VAL A 1 163 ? -10.994 -8.828 29.492 1.00 85.00 163 VAL A O 1
ATOM 1248 N N . LEU A 1 164 ? -12.479 -7.611 28.311 1.00 88.38 164 LEU A N 1
ATOM 1249 C CA . LEU A 1 164 ? -12.984 -6.826 29.432 1.00 88.38 164 LEU A CA 1
ATOM 1250 C C . LEU A 1 164 ? -14.391 -7.296 29.787 1.00 88.38 164 LEU A C 1
ATOM 1252 O O . LEU A 1 164 ? -15.255 -7.409 28.917 1.00 88.38 16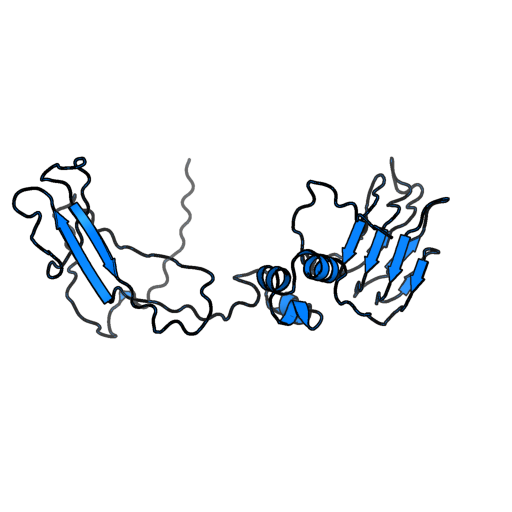4 LEU A O 1
ATOM 1256 N N . TYR A 1 165 ? -14.616 -7.531 31.074 1.00 89.81 165 TYR A N 1
ATOM 1257 C CA . TYR A 1 165 ? -15.952 -7.733 31.617 1.00 89.81 165 TYR A CA 1
ATOM 1258 C C . TYR A 1 165 ? -16.545 -6.387 32.029 1.00 89.81 165 TYR A C 1
ATOM 1260 O O . TYR A 1 165 ? -15.810 -5.448 32.360 1.00 89.81 165 TYR A O 1
ATOM 1268 N N . ALA A 1 166 ? -17.873 -6.293 32.001 1.00 90.44 166 ALA A N 1
ATOM 1269 C CA . ALA A 1 166 ? -18.561 -5.154 32.584 1.00 90.44 166 ALA A CA 1
ATOM 1270 C C . ALA A 1 166 ? -18.182 -5.058 34.069 1.00 90.44 166 ALA A C 1
ATOM 1272 O O . ALA A 1 166 ? -18.263 -6.043 34.799 1.00 90.44 166 ALA A O 1
ATOM 1273 N N . SER A 1 167 ? -17.718 -3.888 34.502 1.00 90.62 167 SER A N 1
ATOM 1274 C CA . SER A 1 167 ? -17.387 -3.639 35.906 1.00 90.62 167 SER A CA 1
ATOM 1275 C C . SER A 1 167 ? -18.632 -3.320 36.726 1.00 90.62 167 SER A C 1
ATOM 1277 O O . SER A 1 167 ? -18.670 -3.592 37.919 1.00 90.62 167 SER A O 1
ATOM 1279 N N . GLU A 1 168 ? -19.622 -2.704 36.082 1.00 90.56 168 GLU A N 1
ATOM 1280 C CA . GLU A 1 168 ? -20.918 -2.348 36.652 1.00 90.56 168 GLU A CA 1
ATOM 1281 C C . GLU A 1 168 ? -21.964 -2.425 35.538 1.00 90.56 168 GLU A C 1
ATOM 1283 O O . GLU A 1 168 ? -21.672 -2.124 34.373 1.00 90.56 168 GLU A O 1
ATOM 1288 N N . ASP A 1 169 ? -23.192 -2.759 35.909 1.00 90.94 169 ASP A N 1
ATOM 1289 C CA . ASP A 1 169 ? -24.349 -2.676 35.037 1.00 90.94 169 ASP A CA 1
ATOM 1290 C C . ASP A 1 169 ? -25.589 -2.232 35.825 1.00 90.94 169 ASP A C 1
ATOM 1292 O O . ASP A 1 169 ? -25.612 -2.227 37.058 1.00 90.94 169 ASP A O 1
ATOM 1296 N N . ALA A 1 170 ? -26.584 -1.730 35.102 1.00 92.19 170 ALA A N 1
ATOM 1297 C CA . ALA A 1 170 ? -27.880 -1.368 35.654 1.00 92.19 170 ALA A CA 1
ATOM 1298 C C . ALA A 1 170 ? -28.902 -1.218 34.535 1.00 92.19 170 ALA A C 1
ATOM 1300 O O . ALA A 1 170 ? -28.556 -0.936 33.388 1.00 92.19 170 ALA A O 1
ATOM 1301 N N . TYR A 1 171 ? -30.185 -1.280 34.872 1.00 90.44 171 TYR A N 1
ATOM 1302 C CA . TYR A 1 171 ? -31.212 -0.665 34.043 1.00 90.44 171 TYR A CA 1
ATOM 1303 C C . TYR A 1 171 ? -32.063 0.297 34.863 1.00 90.44 171 TYR A C 1
ATOM 1305 O O . TYR A 1 171 ? -32.146 0.215 36.089 1.00 90.44 171 TYR A O 1
ATOM 1313 N N . VAL A 1 172 ? -32.684 1.235 34.161 1.00 89.06 172 VAL A N 1
ATOM 1314 C CA . VAL A 1 172 ? -33.695 2.146 34.700 1.00 89.06 172 VAL A CA 1
ATOM 1315 C C . VAL A 1 172 ? -34.974 1.973 33.906 1.00 89.06 172 VAL A C 1
ATOM 1317 O O . VAL A 1 172 ? -34.949 1.558 32.742 1.00 89.06 172 VAL A O 1
ATOM 1320 N N . ARG A 1 173 ? -36.098 2.318 34.522 1.00 88.00 173 ARG A N 1
ATOM 1321 C CA . ARG A 1 173 ? -37.415 2.257 33.889 1.00 88.00 173 ARG A CA 1
ATOM 1322 C C . ARG A 1 173 ? -38.192 3.542 34.161 1.00 88.00 173 ARG A C 1
ATOM 1324 O O . ARG A 1 173 ? -37.946 4.202 35.165 1.00 88.00 173 ARG A O 1
ATOM 1331 N 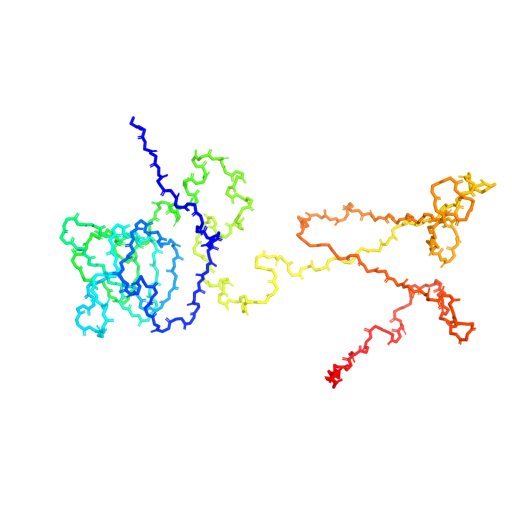N . GLY A 1 174 ? -39.114 3.887 33.270 1.00 83.44 174 GLY A N 1
ATOM 1332 C CA . GLY A 1 174 ? -39.942 5.088 33.408 1.00 83.44 174 GLY A CA 1
ATOM 1333 C C . GLY A 1 174 ? -40.959 5.040 34.561 1.00 83.44 174 GLY A C 1
ATOM 1334 O O . GLY A 1 174 ? -41.074 4.050 35.289 1.00 83.44 174 GLY A O 1
ATOM 1335 N N . ASP A 1 175 ? -41.743 6.120 34.668 1.00 82.94 175 ASP A N 1
ATOM 1336 C CA . ASP A 1 175 ? -42.867 6.291 35.608 1.00 82.94 175 ASP A CA 1
ATOM 1337 C C . ASP A 1 175 ? -42.428 6.214 37.088 1.00 82.94 175 ASP A C 1
ATOM 1339 O O . ASP A 1 175 ? -41.418 6.806 37.467 1.00 82.94 175 ASP A O 1
ATOM 1343 N N . THR A 1 176 ? -43.165 5.504 37.943 1.00 86.88 176 THR A N 1
ATOM 1344 C CA . THR A 1 176 ? -43.010 5.490 39.407 1.00 86.88 176 THR A CA 1
ATOM 1345 C C . THR A 1 176 ? -41.639 4.965 39.869 1.00 86.88 176 THR A C 1
ATOM 1347 O O . THR A 1 176 ? -41.252 5.137 41.021 1.00 86.88 176 THR A O 1
ATOM 1350 N N . TYR A 1 177 ? -40.867 4.369 38.961 1.00 85.31 177 TYR A N 1
ATOM 1351 C CA . TYR A 1 177 ? -39.539 3.809 39.209 1.00 85.31 177 TYR A CA 1
ATOM 1352 C C . TYR A 1 177 ? -38.416 4.616 38.539 1.00 85.31 177 TYR A C 1
ATOM 1354 O O . TYR A 1 177 ? -37.280 4.147 38.489 1.00 85.31 177 TYR A O 1
ATOM 1362 N N . ALA A 1 178 ? -38.704 5.825 38.041 1.00 81.56 178 ALA A N 1
ATOM 1363 C CA . ALA A 1 178 ? -37.728 6.679 37.356 1.00 81.56 178 ALA A CA 1
ATOM 1364 C C . ALA A 1 178 ? -36.494 7.021 38.212 1.00 81.56 178 ALA A C 1
ATOM 1366 O O . ALA A 1 178 ? -35.433 7.311 37.668 1.00 81.56 178 ALA A O 1
ATOM 1367 N N . ASN A 1 179 ? -36.624 6.943 39.540 1.00 84.94 179 ASN A N 1
ATOM 1368 C CA . ASN A 1 179 ? -35.541 7.178 40.499 1.00 84.94 179 ASN A CA 1
ATOM 1369 C C . ASN A 1 179 ? -34.970 5.880 41.099 1.00 84.94 179 ASN A C 1
ATOM 1371 O O . ASN A 1 179 ? -34.231 5.930 42.081 1.00 84.94 179 ASN A O 1
ATOM 1375 N N . THR A 1 180 ? -35.334 4.714 40.563 1.00 87.81 180 THR A N 1
ATOM 1376 C CA . THR A 1 180 ? -34.882 3.412 41.065 1.00 87.81 180 THR A CA 1
ATOM 1377 C C . THR A 1 180 ? -33.773 2.855 40.178 1.00 87.81 180 THR A C 1
ATOM 1379 O O . THR A 1 180 ? -33.940 2.713 38.968 1.00 87.81 180 THR A O 1
ATOM 1382 N N . ASN A 1 181 ? -32.646 2.507 40.801 1.00 87.31 181 ASN A N 1
ATOM 1383 C CA . ASN A 1 181 ? -31.555 1.781 40.162 1.00 87.31 181 ASN A CA 1
ATOM 1384 C C . ASN A 1 181 ? -31.760 0.268 40.349 1.00 87.31 181 ASN A C 1
ATOM 1386 O O . ASN A 1 181 ? -31.892 -0.189 41.484 1.00 87.31 181 ASN A O 1
ATOM 1390 N N . PHE A 1 182 ? -31.754 -0.492 39.251 1.00 88.88 182 PHE A N 1
ATOM 1391 C CA . PHE A 1 182 ? -31.888 -1.952 39.252 1.00 88.88 182 PHE A CA 1
ATOM 1392 C C . PHE A 1 182 ? -30.552 -2.689 39.032 1.00 88.88 182 PHE A C 1
ATOM 1394 O O . PHE A 1 182 ? -30.551 -3.831 38.598 1.00 88.88 182 PHE A O 1
ATOM 1401 N N . GLY A 1 183 ? -29.404 -2.081 39.349 1.00 87.25 183 GLY A N 1
ATOM 1402 C CA . GLY A 1 183 ? -28.069 -2.699 39.206 1.00 87.25 183 GLY A CA 1
ATOM 1403 C C . GLY A 1 183 ? -27.757 -3.876 40.142 1.00 87.25 183 GLY A C 1
ATOM 1404 O O . GLY A 1 183 ? -26.622 -4.328 40.206 1.00 87.25 183 GLY A O 1
ATOM 1405 N N . SER A 1 184 ? -28.732 -4.351 40.919 1.00 87.19 184 SER A N 1
ATOM 1406 C CA . SER A 1 184 ? -28.633 -5.608 41.680 1.00 87.19 184 SER A CA 1
ATOM 1407 C C . SER A 1 184 ? -29.531 -6.711 41.111 1.00 87.19 184 SER A C 1
ATOM 1409 O O . SER A 1 184 ? -29.608 -7.791 41.691 1.00 87.19 184 SER A O 1
ATOM 1411 N N . ASP A 1 185 ? -30.245 -6.427 40.021 1.00 85.50 185 ASP A N 1
ATOM 1412 C CA . ASP A 1 185 ? -31.049 -7.408 39.301 1.00 85.50 185 ASP A CA 1
ATOM 1413 C C . ASP A 1 185 ? -30.119 -8.360 38.532 1.00 85.50 185 ASP A C 1
ATOM 1415 O O . ASP A 1 185 ? -29.078 -7.950 38.025 1.00 85.50 185 ASP A O 1
ATOM 1419 N N . GLY A 1 186 ? -30.481 -9.639 38.438 1.00 84.31 186 GLY A N 1
ATOM 1420 C CA . GLY A 1 186 ? -29.657 -10.649 37.761 1.00 84.31 186 GLY A CA 1
ATOM 1421 C C . GLY A 1 186 ? -29.706 -10.558 36.233 1.00 84.31 186 GLY A C 1
ATOM 1422 O O . GLY A 1 186 ? -29.118 -11.391 35.545 1.00 84.31 186 GLY A O 1
ATOM 1423 N N . GLN A 1 187 ? -30.458 -9.595 35.692 1.00 84.12 187 GLN A N 1
ATOM 1424 C CA . GLN A 1 187 ? -30.691 -9.420 34.266 1.00 84.12 187 GLN A CA 1
ATOM 1425 C C . GLN A 1 187 ? -30.714 -7.942 33.873 1.00 84.12 187 GLN A C 1
ATOM 1427 O O . GLN A 1 187 ? -31.188 -7.075 34.608 1.00 84.12 187 GLN A O 1
ATOM 1432 N N . LEU A 1 188 ? -30.286 -7.671 32.639 1.00 87.88 188 LEU A N 1
ATOM 1433 C CA . LEU A 1 188 ? -30.469 -6.377 31.992 1.00 87.88 188 LEU A CA 1
ATOM 1434 C C . LEU A 1 188 ? -31.693 -6.418 31.090 1.00 87.88 188 LEU A C 1
ATOM 1436 O O . LEU A 1 188 ? -31.749 -7.178 30.125 1.00 87.88 188 LEU A O 1
ATOM 1440 N N . VAL A 1 189 ? -32.666 -5.563 31.392 1.00 86.69 189 VAL A N 1
ATOM 1441 C CA . VAL A 1 189 ? -33.918 -5.502 30.641 1.00 86.69 189 VAL A CA 1
ATOM 1442 C C . VAL A 1 189 ? -33.942 -4.262 29.758 1.00 86.69 189 VAL A C 1
ATOM 1444 O O . VAL A 1 189 ? -33.853 -3.133 30.243 1.00 86.69 189 VAL A O 1
ATOM 1447 N N . ILE A 1 190 ? -34.141 -4.471 28.458 1.00 86.38 190 ILE A N 1
ATOM 1448 C CA . ILE A 1 190 ? -34.318 -3.406 27.469 1.00 86.38 190 ILE A CA 1
ATOM 1449 C C . ILE A 1 190 ? -35.759 -3.440 26.972 1.00 86.38 190 ILE A C 1
ATOM 1451 O O . ILE A 1 190 ? -36.282 -4.495 26.620 1.00 86.38 190 ILE A O 1
ATOM 1455 N N . ARG A 1 191 ? -36.410 -2.277 26.926 1.00 85.62 191 ARG A N 1
ATOM 1456 C CA . ARG A 1 191 ? -37.752 -2.141 26.356 1.00 85.62 191 ARG A CA 1
ATOM 1457 C C . ARG A 1 191 ? -37.962 -0.737 25.816 1.00 85.62 191 ARG A C 1
ATOM 1459 O O . ARG A 1 191 ? -37.701 0.234 26.520 1.00 85.62 191 ARG A O 1
ATOM 1466 N N . ASN A 1 192 ? -38.453 -0.631 24.587 1.00 86.44 192 ASN A N 1
ATOM 1467 C CA . ASN A 1 192 ? -38.765 0.649 23.965 1.00 86.44 192 ASN A CA 1
ATOM 1468 C C . ASN A 1 192 ? -40.282 0.802 23.814 1.00 86.44 192 ASN A C 1
ATOM 1470 O O . ASN A 1 192 ? -40.855 0.294 22.856 1.00 86.44 192 ASN A O 1
ATOM 1474 N N . ASP A 1 193 ? -40.906 1.524 24.745 1.00 84.44 193 ASP A N 1
ATOM 1475 C CA . ASP A 1 193 ? -42.338 1.839 24.716 1.00 84.44 193 ASP A CA 1
ATOM 1476 C C . ASP A 1 193 ? -42.571 3.332 24.378 1.00 84.44 193 ASP A C 1
ATOM 1478 O O . ASP A 1 193 ? -43.638 3.874 24.664 1.00 84.44 193 ASP A O 1
ATOM 1482 N N . GLY A 1 194 ? -41.569 4.037 23.833 1.00 79.31 194 GLY A N 1
ATOM 1483 C CA . GLY A 1 194 ? -41.613 5.480 23.556 1.00 79.31 194 GLY A CA 1
ATOM 1484 C C . GLY A 1 194 ? -41.069 6.370 24.686 1.00 79.31 194 GLY A C 1
ATOM 1485 O O . GLY A 1 194 ? -41.023 5.990 25.858 1.00 79.31 194 GLY A O 1
ATOM 1486 N N . GLU A 1 195 ? -40.607 7.572 24.333 1.00 75.62 195 GLU A N 1
ATOM 1487 C CA . GLU A 1 195 ? -40.037 8.524 25.293 1.00 75.62 195 GLU A CA 1
ATOM 1488 C C . GLU A 1 195 ? -41.088 8.989 26.314 1.00 75.62 195 GLU A C 1
ATOM 1490 O O . GLU A 1 195 ? -42.206 9.349 25.957 1.00 75.62 195 GLU A O 1
ATOM 1495 N N . GLY A 1 196 ? -40.740 8.941 27.603 1.00 68.62 196 GLY A N 1
ATOM 1496 C CA . GLY A 1 196 ? -41.641 9.308 28.701 1.00 68.62 196 GLY A CA 1
ATOM 1497 C C . GLY A 1 196 ? -42.660 8.237 29.108 1.00 68.62 196 GLY A C 1
ATOM 1498 O O . GLY A 1 196 ? -43.369 8.439 30.092 1.00 68.62 196 GLY A O 1
ATOM 1499 N N . SER A 1 197 ? -42.734 7.090 28.423 1.00 78.38 197 SER A N 1
ATOM 1500 C CA . SER A 1 197 ? -43.645 6.012 28.820 1.00 78.38 197 SER A CA 1
ATOM 1501 C C . SER A 1 197 ? -43.095 5.177 29.986 1.00 78.38 197 SER A C 1
ATOM 1503 O O . SER A 1 197 ? -41.896 4.906 30.089 1.00 78.38 197 SER A O 1
ATOM 1505 N N . GLY A 1 198 ? -43.988 4.730 30.876 1.00 78.12 198 GLY A N 1
ATOM 1506 C CA . GLY A 1 198 ? -43.620 3.967 32.078 1.00 78.12 198 GLY A CA 1
ATOM 1507 C C . GLY A 1 198 ? -43.062 2.567 31.823 1.00 78.12 198 GLY A C 1
ATOM 1508 O O . GLY A 1 198 ? -42.417 1.978 32.692 1.00 78.12 198 GLY A O 1
ATOM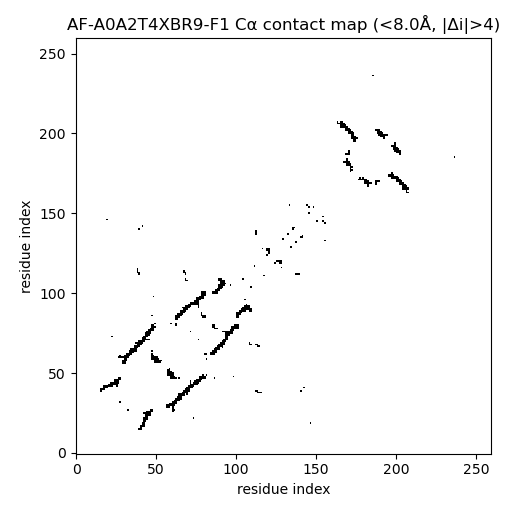 1509 N N . GLY A 1 199 ? -43.291 2.024 30.626 1.00 81.00 199 GLY A N 1
ATOM 1510 C CA . GLY A 1 199 ? -42.784 0.717 30.220 1.00 81.00 199 GLY A CA 1
ATOM 1511 C C . GLY A 1 199 ? -41.384 0.750 29.602 1.00 81.00 199 GLY A C 1
ATOM 1512 O O . GLY A 1 199 ? -40.742 -0.304 29.516 1.00 81.00 199 GLY A O 1
ATOM 1513 N N . THR A 1 200 ? -40.881 1.933 29.233 1.00 86.50 200 THR A N 1
ATOM 1514 C CA . THR A 1 200 ? -39.545 2.089 28.652 1.00 86.50 200 THR A CA 1
ATOM 1515 C C . THR A 1 200 ? -38.471 1.727 29.670 1.00 86.50 200 THR A C 1
ATOM 1517 O O . THR A 1 200 ? -38.493 2.196 30.809 1.00 86.50 200 THR A O 1
ATOM 1520 N N . ARG A 1 201 ? -37.522 0.888 29.245 1.00 86.88 201 ARG A N 1
ATOM 1521 C CA . ARG A 1 201 ? -36.370 0.430 30.024 1.00 86.88 201 ARG A CA 1
ATOM 1522 C C . ARG A 1 201 ? -35.086 0.665 29.242 1.00 86.88 201 ARG A C 1
ATOM 1524 O O . ARG A 1 201 ? -34.999 0.301 28.068 1.00 86.88 201 ARG A O 1
ATOM 1531 N N . ARG A 1 202 ? -34.095 1.262 29.902 1.00 87.56 202 ARG A N 1
ATOM 1532 C CA . ARG A 1 202 ? -32.762 1.527 29.345 1.00 87.56 202 ARG A CA 1
ATOM 1533 C C . ARG A 1 202 ? -31.721 0.840 30.215 1.00 87.56 202 ARG A C 1
ATOM 1535 O O . ARG A 1 202 ? -31.704 1.077 31.420 1.00 87.56 202 ARG A O 1
ATOM 1542 N N . SER A 1 203 ? -30.868 0.030 29.601 1.00 90.56 203 SER A N 1
ATOM 1543 C CA . SER A 1 203 ? -29.742 -0.622 30.271 1.00 90.56 203 SER A CA 1
ATOM 1544 C C . SER A 1 203 ? -28.452 0.162 30.051 1.00 90.56 203 SER A C 1
ATOM 1546 O O . SER A 1 203 ? -28.231 0.730 28.982 1.00 90.56 203 SER A O 1
ATOM 1548 N N . PHE A 1 204 ? -27.598 0.159 31.063 1.00 90.56 204 PHE A N 1
ATOM 1549 C CA . PHE A 1 204 ? -26.282 0.772 31.086 1.00 90.56 204 PHE A CA 1
ATOM 1550 C C . PHE A 1 204 ? -25.267 -0.299 31.465 1.00 90.56 204 PHE A C 1
ATOM 1552 O O . PHE A 1 204 ? -25.495 -1.079 32.385 1.00 90.56 204 PHE A O 1
ATOM 1559 N N . VAL A 1 205 ? -24.146 -0.321 30.752 1.00 92.00 205 VAL A N 1
ATOM 1560 C CA . VAL A 1 205 ? -23.037 -1.243 30.998 1.00 92.00 205 VAL A CA 1
ATOM 1561 C C . VAL A 1 205 ? -21.762 -0.417 31.026 1.00 92.00 205 VAL A C 1
ATOM 1563 O O . VAL A 1 205 ? -21.524 0.391 30.125 1.00 92.00 205 VAL A O 1
ATOM 1566 N N . LYS A 1 206 ? -20.955 -0.592 32.068 1.00 91.94 206 LYS A N 1
ATOM 1567 C CA . LYS A 1 206 ? -19.711 0.147 32.275 1.00 91.94 206 LYS A CA 1
ATOM 1568 C C . LYS A 1 206 ? -18.529 -0.800 32.159 1.00 91.94 206 LYS A C 1
ATOM 1570 O O . LYS A 1 206 ? -18.531 -1.874 32.749 1.00 91.94 206 LYS A O 1
ATOM 1575 N N . PHE A 1 207 ? -17.497 -0.371 31.443 1.00 92.12 207 PHE A N 1
ATOM 1576 C CA . PHE A 1 207 ? -16.237 -1.097 31.319 1.00 92.12 207 PHE A CA 1
ATOM 1577 C C . PHE A 1 207 ? -15.112 -0.246 31.895 1.00 92.12 207 PHE A C 1
ATOM 1579 O O . PHE A 1 207 ? -15.014 0.946 31.592 1.00 92.12 207 PHE A O 1
ATOM 1586 N N . ASN A 1 208 ? -14.252 -0.851 32.713 1.00 91.06 208 ASN A N 1
ATOM 1587 C CA . ASN A 1 208 ? -13.040 -0.184 33.162 1.00 91.06 208 ASN A CA 1
ATOM 1588 C C . ASN A 1 208 ? -11.946 -0.319 32.094 1.00 91.06 208 ASN A C 1
ATOM 1590 O O . ASN A 1 208 ? -11.471 -1.419 31.819 1.00 91.06 208 ASN A O 1
ATOM 1594 N N . LEU A 1 209 ? -11.537 0.811 31.519 1.00 90.69 209 LEU A N 1
ATOM 1595 C CA . LEU A 1 209 ? -10.511 0.872 30.477 1.00 90.69 209 LEU A CA 1
ATOM 1596 C C . LEU A 1 209 ? -9.110 1.180 31.026 1.00 90.69 209 LEU A C 1
ATOM 1598 O O . LEU A 1 209 ? -8.158 1.219 30.257 1.00 90.69 209 LEU A O 1
ATOM 1602 N N . SER A 1 210 ? -8.947 1.389 32.338 1.00 89.25 210 SER A N 1
ATOM 1603 C CA . SER A 1 210 ? -7.663 1.800 32.928 1.00 89.25 210 SER A CA 1
ATOM 1604 C C . SER A 1 210 ? -6.547 0.762 32.770 1.00 89.25 210 SER A C 1
ATOM 1606 O O . SER A 1 210 ? -5.378 1.095 32.933 1.00 89.25 210 SER A O 1
ATOM 1608 N N . GLY A 1 211 ? -6.902 -0.497 32.496 1.00 82.75 211 GLY A N 1
ATOM 1609 C CA . GLY A 1 211 ? -5.955 -1.578 32.217 1.00 82.75 211 GLY A CA 1
ATOM 1610 C C . GLY A 1 211 ? -5.487 -1.647 30.761 1.00 82.75 211 GLY A C 1
ATOM 1611 O O . GLY A 1 211 ? -4.646 -2.485 30.452 1.00 82.75 211 GLY A O 1
ATOM 1612 N N . LEU A 1 212 ? -6.025 -0.806 29.871 1.00 83.25 212 LEU A N 1
ATOM 1613 C CA . LEU A 1 212 ? -5.602 -0.732 28.476 1.00 83.25 212 LEU A CA 1
ATOM 1614 C C . LEU A 1 212 ? -4.376 0.179 28.381 1.00 83.25 212 LEU A C 1
ATOM 1616 O O . LEU A 1 212 ? -4.483 1.403 28.412 1.00 83.25 212 LEU A O 1
ATOM 1620 N N . THR A 1 213 ? -3.196 -0.430 28.303 1.00 77.12 213 THR A N 1
ATOM 1621 C CA . THR A 1 213 ? -1.909 0.283 28.223 1.00 77.12 213 THR A CA 1
ATOM 1622 C C . THR A 1 213 ? -1.384 0.427 26.795 1.00 77.12 213 THR A C 1
ATOM 1624 O O . THR A 1 213 ? -0.347 1.051 26.586 1.00 77.12 213 THR A O 1
ATOM 1627 N N . ALA A 1 214 ? -2.076 -0.163 25.820 1.00 70.94 214 ALA A N 1
ATOM 1628 C CA . ALA A 1 214 ? -1.756 -0.108 24.399 1.00 70.94 214 ALA A CA 1
ATOM 1629 C C . ALA A 1 214 ? -2.915 0.542 23.617 1.00 70.94 214 ALA A C 1
ATOM 1631 O O . ALA A 1 214 ? -4.048 0.543 24.113 1.00 70.94 214 ALA A O 1
ATOM 1632 N N . PRO A 1 215 ? -2.662 1.097 22.416 1.00 69.44 215 PRO A N 1
ATOM 1633 C CA . PRO A 1 215 ? -3.726 1.604 21.557 1.00 69.44 215 PRO A CA 1
ATOM 1634 C C . PRO A 1 215 ? -4.764 0.518 21.240 1.00 69.44 215 PRO A C 1
ATOM 1636 O O . PRO A 1 215 ? -4.445 -0.668 21.167 1.00 69.44 215 PRO A O 1
ATOM 1639 N N . VAL A 1 216 ? -6.020 0.934 21.080 1.00 73.00 216 VAL A N 1
ATOM 1640 C CA . VAL A 1 216 ? -7.150 0.045 20.790 1.00 73.00 216 VAL A CA 1
ATOM 1641 C C . VAL A 1 216 ? -7.539 0.214 19.332 1.00 73.00 216 VAL A C 1
ATOM 1643 O O . VAL A 1 216 ? -7.892 1.316 18.916 1.00 73.00 216 VAL A O 1
ATOM 1646 N N . TYR A 1 217 ? -7.523 -0.884 18.585 1.00 67.00 217 TYR A N 1
ATOM 1647 C CA . TYR A 1 217 ? -7.740 -0.867 17.137 1.00 67.00 217 TYR A CA 1
ATOM 1648 C C . TYR A 1 217 ? -9.100 -1.438 16.736 1.00 67.00 217 TYR A C 1
ATOM 1650 O O . TYR A 1 217 ? -9.731 -0.957 15.798 1.00 67.00 217 TYR A O 1
ATOM 1658 N N . ASN A 1 218 ? -9.603 -2.414 17.495 1.00 71.94 218 ASN A N 1
ATOM 1659 C CA . ASN A 1 218 ? -10.904 -3.036 17.282 1.00 71.94 218 ASN A CA 1
ATOM 1660 C C . ASN A 1 218 ? -11.585 -3.325 18.628 1.00 71.94 218 ASN A C 1
ATOM 1662 O O . ASN A 1 218 ? -10.940 -3.759 19.583 1.00 71.94 218 ASN A O 1
ATOM 1666 N N . VAL A 1 219 ? -12.900 -3.108 18.703 1.00 82.44 219 VAL A N 1
ATOM 1667 C CA . VAL A 1 219 ? -13.720 -3.405 19.882 1.00 82.44 219 VAL A CA 1
ATOM 1668 C C . VAL A 1 219 ? -14.945 -4.200 19.454 1.00 82.44 219 VAL A C 1
ATOM 1670 O O . VAL A 1 219 ? -15.730 -3.759 18.617 1.00 82.44 219 VAL A O 1
ATOM 1673 N N . LYS A 1 220 ? -15.152 -5.360 20.085 1.00 82.81 220 LYS A N 1
ATOM 1674 C CA . LYS A 1 220 ? -16.338 -6.196 19.879 1.00 82.81 220 LYS A CA 1
ATOM 1675 C C . LYS A 1 220 ? -17.128 -6.327 21.175 1.00 82.81 220 LYS A C 1
ATOM 1677 O O . LYS A 1 220 ? -16.704 -7.030 22.089 1.00 82.81 220 LYS A O 1
ATOM 1682 N N . LEU A 1 221 ? -18.302 -5.700 21.228 1.00 88.19 221 LEU A N 1
ATOM 1683 C CA . LEU A 1 221 ? -19.261 -5.928 22.306 1.00 88.19 221 LEU A CA 1
ATOM 1684 C C . LEU A 1 221 ? -20.005 -7.247 22.055 1.00 88.19 221 LEU A C 1
ATOM 1686 O O . LEU A 1 221 ? -20.608 -7.434 20.998 1.00 88.19 221 LEU A O 1
ATOM 1690 N N . ARG A 1 222 ? -19.961 -8.165 23.024 1.00 83.88 222 ARG A N 1
ATOM 1691 C CA . ARG A 1 222 ? -20.721 -9.422 23.005 1.00 83.88 222 ARG A CA 1
ATOM 1692 C C . ARG A 1 222 ? -21.787 -9.360 24.096 1.00 83.88 222 ARG A C 1
ATOM 1694 O O . ARG A 1 222 ? -21.444 -9.225 25.264 1.00 83.88 222 ARG A O 1
ATOM 1701 N N . LEU A 1 223 ? -23.059 -9.449 23.709 1.00 83.69 223 LEU A N 1
ATOM 1702 C CA . LEU A 1 223 ? -24.201 -9.500 24.624 1.00 83.69 223 LEU A CA 1
ATOM 1703 C C . LEU A 1 223 ? -24.916 -10.838 24.463 1.00 83.69 223 LEU A C 1
ATOM 1705 O O . LEU A 1 223 ? -25.102 -11.311 23.342 1.00 83.69 223 LEU A O 1
ATOM 1709 N N . HIS A 1 224 ? -25.315 -11.433 25.583 1.00 78.44 224 HIS A N 1
ATOM 1710 C CA . HIS A 1 224 ? -26.123 -12.645 25.603 1.00 78.44 224 HIS A CA 1
ATOM 1711 C C . HIS A 1 224 ? -27.571 -12.228 25.848 1.00 78.44 224 HIS A C 1
ATOM 1713 O O . HIS A 1 224 ? -27.863 -11.555 26.833 1.00 78.44 224 HIS A O 1
ATOM 1719 N N . VAL A 1 225 ? -28.468 -12.595 24.936 1.00 76.56 225 VAL A N 1
ATOM 1720 C CA . VAL A 1 225 ? -29.891 -12.261 25.038 1.00 76.56 225 VAL A CA 1
ATOM 1721 C C . VAL A 1 225 ? -30.644 -13.523 25.424 1.00 76.56 225 VAL A C 1
ATOM 1723 O O . VAL A 1 225 ? -30.693 -14.475 24.647 1.00 76.56 225 VAL A O 1
ATOM 1726 N N . ALA A 1 226 ? -31.240 -13.529 26.613 1.00 67.88 226 ALA A N 1
ATOM 1727 C CA . ALA A 1 226 ? -32.281 -14.490 26.938 1.00 67.88 226 ALA A CA 1
ATOM 1728 C C . ALA A 1 226 ? -33.583 -14.000 26.292 1.00 67.88 226 ALA A C 1
ATOM 1730 O O . ALA A 1 226 ? -34.015 -12.872 26.534 1.00 67.88 226 ALA A O 1
ATOM 1731 N N . ASN A 1 227 ? -34.189 -14.816 25.431 1.00 56.12 227 ASN A N 1
ATOM 1732 C CA . ASN A 1 227 ? -35.530 -14.533 24.939 1.00 56.12 227 ASN A CA 1
ATOM 1733 C C . ASN A 1 227 ? -36.531 -14.986 26.008 1.00 56.12 227 ASN A C 1
ATOM 1735 O O . ASN A 1 227 ? -36.655 -16.181 26.254 1.00 56.12 227 ASN A O 1
ATOM 1739 N N . ASP A 1 228 ? -37.252 -14.049 26.620 1.00 54.16 228 ASP A N 1
ATOM 1740 C CA . ASP A 1 228 ? -38.273 -14.320 27.649 1.00 54.16 228 ASP A CA 1
ATOM 1741 C C . ASP A 1 228 ? -39.593 -14.873 27.051 1.00 54.16 228 ASP A C 1
ATOM 1743 O O . ASP A 1 228 ? -40.641 -14.881 27.689 1.00 54.16 228 ASP A O 1
ATOM 1747 N N . ALA A 1 229 ? -39.569 -15.310 25.785 1.00 48.91 229 ALA A N 1
ATOM 1748 C CA . ALA A 1 229 ? -40.734 -15.831 25.071 1.00 48.91 229 ALA A CA 1
ATOM 1749 C C . ALA A 1 229 ? -40.955 -17.350 25.225 1.00 48.91 229 ALA A C 1
ATOM 1751 O O . ALA A 1 229 ? -41.941 -17.852 24.688 1.00 48.91 229 ALA A O 1
ATOM 1752 N N . ASP A 1 230 ? -40.098 -18.085 25.945 1.00 40.84 230 ASP A N 1
ATOM 1753 C CA . ASP A 1 230 ? -40.332 -19.507 26.238 1.00 40.84 230 ASP A CA 1
ATOM 1754 C C . ASP A 1 230 ? -40.113 -19.830 27.732 1.00 40.84 230 ASP A C 1
ATOM 1756 O O . ASP A 1 230 ? -38.971 -19.851 28.202 1.00 40.84 230 ASP A O 1
ATOM 1760 N N . PRO A 1 231 ? -41.178 -20.116 28.507 1.00 42.72 231 PRO A N 1
ATOM 1761 C CA . PRO A 1 231 ? -41.065 -20.441 29.927 1.00 42.72 231 PRO A CA 1
ATOM 1762 C C . PRO A 1 231 ? -40.361 -21.784 30.215 1.00 42.72 231 PRO A C 1
ATOM 1764 O O . PRO A 1 231 ? -40.191 -22.124 31.389 1.00 42.72 231 PRO A O 1
ATOM 1767 N N . HIS A 1 232 ? -39.932 -22.547 29.198 1.00 40.12 232 HIS A N 1
ATOM 1768 C CA . HIS A 1 232 ? -39.307 -23.863 29.378 1.00 40.12 232 HIS A CA 1
ATOM 1769 C C . HIS A 1 232 ? -37.775 -23.921 29.291 1.00 40.12 232 HIS A C 1
ATOM 1771 O O . HIS A 1 232 ? -37.216 -24.986 29.550 1.00 40.12 232 HIS A O 1
ATOM 1777 N N . LEU A 1 233 ? -37.066 -22.819 29.030 1.00 35.94 233 LEU A N 1
ATOM 1778 C CA . LEU A 1 233 ? -35.594 -22.823 29.007 1.00 35.94 233 LEU A CA 1
ATOM 1779 C C . LEU A 1 233 ? -35.012 -21.781 29.962 1.00 35.94 233 LEU A C 1
ATOM 1781 O O . LEU A 1 233 ? -34.477 -20.748 29.566 1.00 35.94 233 LEU A O 1
ATOM 1785 N N . ARG A 1 234 ? -35.090 -22.089 31.260 1.00 37.25 234 ARG A N 1
ATOM 1786 C CA . ARG A 1 234 ? -34.312 -21.387 32.284 1.00 37.25 234 ARG A CA 1
ATOM 1787 C C . ARG A 1 234 ? -32.847 -21.807 32.164 1.00 37.25 234 ARG A C 1
ATOM 1789 O O . ARG A 1 234 ? -32.470 -22.855 32.680 1.00 37.25 234 ARG A O 1
ATOM 1796 N N . TYR A 1 235 ? -32.028 -20.999 31.496 1.00 37.53 235 TYR A N 1
ATOM 1797 C CA . TYR A 1 235 ? -30.584 -21.035 31.723 1.00 37.53 235 TYR A CA 1
ATOM 1798 C C . TYR A 1 235 ? -30.298 -20.210 32.974 1.00 37.53 235 TYR A C 1
ATOM 1800 O O . TYR A 1 235 ? -30.431 -18.987 32.978 1.00 37.53 235 TYR A O 1
ATOM 1808 N N . ASP A 1 236 ? -30.006 -20.925 34.055 1.00 37.00 236 ASP A N 1
ATOM 1809 C CA . ASP A 1 236 ? -29.666 -20.374 35.358 1.00 37.00 236 ASP A CA 1
ATOM 1810 C C . ASP A 1 236 ? -28.336 -19.613 35.251 1.00 37.00 236 ASP A C 1
ATOM 1812 O O . ASP A 1 236 ? -27.280 -20.210 35.044 1.00 37.00 236 ASP A O 1
ATOM 1816 N N . LEU A 1 237 ? -28.386 -18.283 35.336 1.00 40.47 237 LEU A N 1
ATOM 1817 C CA . LEU A 1 237 ? -27.196 -17.450 35.475 1.00 40.47 237 LEU A CA 1
ATOM 1818 C C . LEU A 1 237 ? -26.885 -17.321 36.966 1.00 40.47 237 LEU A C 1
ATOM 1820 O O . LEU A 1 237 ? -27.093 -16.270 37.572 1.00 40.47 237 LEU A O 1
ATOM 1824 N N . THR A 1 238 ? -26.397 -18.398 37.580 1.00 30.77 238 THR A N 1
ATOM 1825 C CA . THR A 1 238 ? -25.799 -18.269 38.909 1.00 30.77 238 THR A CA 1
ATOM 1826 C C . THR A 1 238 ? -24.489 -17.486 38.803 1.00 30.77 238 THR A C 1
ATOM 1828 O O . THR A 1 238 ? -23.690 -17.755 37.901 1.00 30.77 238 THR A O 1
ATOM 1831 N N . PRO A 1 239 ? -24.200 -16.568 39.735 1.00 42.56 239 PRO A N 1
ATOM 1832 C CA . PRO A 1 239 ? -22.892 -15.943 39.809 1.00 42.56 239 PRO A CA 1
ATOM 1833 C C . PRO A 1 239 ? -21.886 -16.976 40.327 1.00 42.56 239 PRO A C 1
ATOM 1835 O O . PRO A 1 239 ? -22.050 -17.463 41.443 1.00 42.56 239 PRO A O 1
ATOM 1838 N N . ASN A 1 240 ? -20.854 -17.317 39.547 1.00 38.75 240 ASN A N 1
ATOM 1839 C CA . ASN A 1 240 ? -19.463 -17.332 40.026 1.00 38.75 240 ASN A CA 1
ATOM 1840 C C . ASN A 1 240 ? -18.476 -17.931 39.021 1.00 38.75 240 ASN A C 1
ATOM 1842 O O . ASN A 1 240 ? -18.685 -19.004 38.464 1.00 38.75 240 ASN A O 1
ATOM 1846 N N . GLY A 1 241 ? -17.328 -17.261 38.907 1.00 42.34 241 GLY A N 1
ATOM 1847 C CA . GLY A 1 241 ? -16.119 -17.767 38.270 1.00 42.34 241 GLY A CA 1
ATOM 1848 C C . GLY A 1 241 ? -15.583 -19.049 38.912 1.00 42.34 241 GLY A C 1
ATOM 1849 O O . GLY A 1 241 ? -14.677 -19.000 39.740 1.00 42.34 241 GLY A O 1
ATOM 1850 N N . SER A 1 242 ? -16.090 -20.200 38.473 1.00 32.44 242 SER A N 1
ATOM 1851 C CA . SER A 1 242 ? -15.440 -21.497 38.667 1.00 32.44 242 SER A CA 1
ATOM 1852 C C . SER A 1 242 ? -14.714 -21.912 37.377 1.00 32.44 242 SER A C 1
ATOM 1854 O O . SER A 1 242 ? -15.343 -21.921 36.319 1.00 32.44 242 SER A O 1
ATOM 1856 N N . PRO A 1 243 ? -13.431 -22.324 37.422 1.00 38.03 243 PRO A N 1
ATOM 1857 C CA . PRO A 1 243 ? -12.678 -22.810 36.256 1.00 38.03 243 PRO A CA 1
ATOM 1858 C C . PRO A 1 243 ? -13.201 -24.115 35.624 1.00 38.03 243 PRO A C 1
ATOM 1860 O O . PRO A 1 243 ? -12.547 -24.668 34.744 1.00 38.03 243 PRO A O 1
ATOM 1863 N N . SER A 1 244 ? -14.327 -24.654 36.092 1.00 37.41 244 SER A N 1
ATOM 1864 C CA . SER A 1 244 ? -14.855 -25.964 35.700 1.00 37.41 244 SER A CA 1
ATOM 1865 C C . SER A 1 244 ? -16.097 -25.900 34.807 1.00 37.41 244 SER A C 1
ATOM 1867 O O . SER A 1 244 ? -16.802 -26.901 34.693 1.00 37.41 244 SER A O 1
ATOM 1869 N N . ASP A 1 245 ? -16.404 -24.750 34.208 1.00 40.28 245 ASP A N 1
ATOM 1870 C CA . ASP A 1 245 ? -17.597 -24.603 33.375 1.00 40.28 245 ASP A CA 1
ATOM 1871 C C . ASP A 1 245 ? -17.408 -25.325 32.017 1.00 40.28 245 ASP A C 1
ATOM 1873 O O . ASP A 1 245 ? -16.495 -24.977 31.257 1.00 40.28 245 ASP A O 1
ATOM 1877 N N . PRO A 1 246 ? -18.238 -26.328 31.662 1.00 36.66 246 PRO A N 1
ATOM 1878 C CA . PRO A 1 246 ? -18.055 -27.153 30.459 1.00 36.66 246 PRO A CA 1
ATOM 1879 C C . PRO A 1 246 ? -18.252 -26.382 29.141 1.00 36.66 246 PRO A C 1
ATOM 1881 O O . PRO A 1 246 ? -18.015 -26.922 28.062 1.00 36.66 246 PRO A O 1
ATOM 1884 N N . CYS A 1 247 ? -18.646 -25.109 29.213 1.00 37.81 247 CYS A N 1
ATOM 1885 C CA . CYS A 1 247 ? -18.753 -24.216 28.062 1.00 37.81 247 CYS A CA 1
ATOM 1886 C C . CYS A 1 247 ? -17.390 -23.645 27.607 1.00 37.81 247 CYS A C 1
ATOM 1888 O O . CYS A 1 247 ? -17.294 -23.069 26.527 1.00 37.81 247 CYS A O 1
ATOM 1890 N N . ALA A 1 248 ? -16.316 -23.824 28.387 1.00 39.06 248 ALA A N 1
ATOM 1891 C CA . ALA A 1 248 ? -14.994 -23.293 28.047 1.00 39.06 248 ALA A CA 1
ATOM 1892 C C . ALA A 1 248 ? -14.202 -24.132 27.019 1.00 39.06 248 ALA A C 1
ATOM 1894 O O . ALA A 1 248 ? -13.161 -23.673 26.552 1.00 39.06 248 ALA A O 1
ATOM 1895 N N . THR A 1 249 ? -14.644 -25.347 26.655 1.00 32.66 249 THR A N 1
ATOM 1896 C CA . THR A 1 249 ? -13.808 -26.281 25.862 1.00 32.66 249 THR A CA 1
ATOM 1897 C C . THR A 1 249 ? -14.487 -27.007 24.698 1.00 32.66 249 THR A C 1
ATOM 1899 O O . THR A 1 249 ? -13.838 -27.834 24.060 1.00 32.66 249 THR A O 1
ATOM 1902 N N . ALA A 1 250 ? -15.737 -26.709 24.337 1.00 32.19 250 ALA A N 1
ATOM 1903 C CA . ALA A 1 250 ? -16.356 -27.353 23.173 1.00 32.19 250 ALA A CA 1
ATOM 1904 C C . ALA A 1 250 ? -16.026 -26.602 21.860 1.00 32.19 250 ALA A C 1
ATOM 1906 O O . ALA A 1 250 ? -16.430 -25.446 21.711 1.00 32.19 250 ALA A O 1
ATOM 1907 N N . PRO A 1 251 ? -15.349 -27.222 20.869 1.00 32.47 251 PRO A N 1
ATOM 1908 C CA . PRO A 1 251 ? -15.298 -26.672 19.523 1.00 32.47 251 PRO A CA 1
ATOM 1909 C C . PRO A 1 251 ? -16.682 -26.823 18.884 1.00 32.47 251 PRO A C 1
ATOM 1911 O O . PRO A 1 251 ? -17.223 -27.926 18.802 1.00 32.47 251 PRO A O 1
ATOM 1914 N N . LEU A 1 252 ? -17.271 -25.712 18.439 1.00 34.62 252 LEU A N 1
ATOM 1915 C CA . LEU A 1 252 ? -18.542 -25.736 17.717 1.00 34.62 252 LEU A CA 1
ATOM 1916 C C . LEU A 1 252 ? -18.361 -26.448 16.361 1.00 34.62 252 LEU A C 1
ATOM 1918 O O . LEU A 1 252 ? -17.443 -26.092 15.616 1.00 34.62 252 LEU A O 1
ATOM 1922 N N . PRO A 1 253 ? -19.223 -27.415 15.993 1.00 29.98 253 PRO A N 1
ATOM 1923 C CA . PRO A 1 253 ? -19.215 -27.984 14.655 1.00 29.98 253 PRO A CA 1
ATOM 1924 C C . PRO A 1 253 ? -19.757 -26.959 13.655 1.00 29.98 253 PRO A C 1
ATOM 1926 O O . PRO A 1 253 ? -20.847 -26.411 13.814 1.00 29.98 253 PRO A O 1
ATOM 1929 N N . VAL A 1 254 ? -18.985 -26.710 12.600 1.00 32.59 254 VAL A N 1
ATOM 1930 C CA . VAL A 1 254 ? -19.404 -25.895 11.459 1.00 32.59 254 VAL A CA 1
ATOM 1931 C C . VAL A 1 254 ? -20.276 -26.773 10.559 1.00 32.59 254 VAL A C 1
ATOM 1933 O O . VAL A 1 254 ? -19.761 -27.657 9.881 1.00 32.59 254 VAL A O 1
ATOM 1936 N N . SER A 1 255 ? -21.591 -26.550 10.536 1.00 28.92 255 SER A N 1
ATOM 1937 C CA . SER A 1 255 ? -22.464 -27.103 9.493 1.00 28.92 255 SER A CA 1
ATOM 1938 C C . SER A 1 255 ? -23.085 -25.970 8.685 1.00 28.92 255 SER A C 1
ATOM 1940 O O . SER A 1 255 ? -23.938 -25.234 9.180 1.00 28.92 255 SER A O 1
ATOM 1942 N N . TRP A 1 256 ? -22.657 -25.843 7.431 1.00 33.81 256 TRP A N 1
ATOM 1943 C CA . TRP A 1 256 ? -23.308 -24.998 6.436 1.00 33.81 256 TRP A CA 1
ATOM 1944 C C . TRP A 1 256 ? -24.559 -25.710 5.917 1.00 33.81 256 TRP A C 1
ATOM 1946 O O . TRP A 1 256 ? -24.458 -26.760 5.287 1.00 33.81 256 TRP A O 1
ATOM 1956 N N . GLY A 1 257 ? -25.734 -25.144 6.190 1.00 28.89 257 GLY A N 1
ATOM 1957 C CA . GLY A 1 257 ? -26.995 -25.543 5.570 1.00 28.89 257 GLY A CA 1
ATOM 1958 C C . GLY A 1 257 ? -27.338 -24.598 4.423 1.00 28.89 257 GLY A C 1
ATOM 1959 O O . GLY A 1 257 ? -27.568 -23.412 4.641 1.00 28.89 257 GLY A O 1
ATOM 1960 N N . SER A 1 258 ? -27.341 -25.133 3.206 1.00 34.44 258 SER A N 1
ATOM 1961 C CA . SER A 1 258 ? -27.811 -24.507 1.969 1.00 34.44 258 SER A CA 1
ATOM 1962 C C . SER A 1 258 ? -29.318 -24.238 2.009 1.00 34.44 258 SER A C 1
ATOM 1964 O O . SER A 1 258 ? -30.087 -25.140 2.338 1.00 34.44 258 SER A O 1
ATOM 1966 N N . TYR A 1 259 ? -29.738 -23.036 1.614 1.00 32.12 259 TYR A N 1
ATOM 196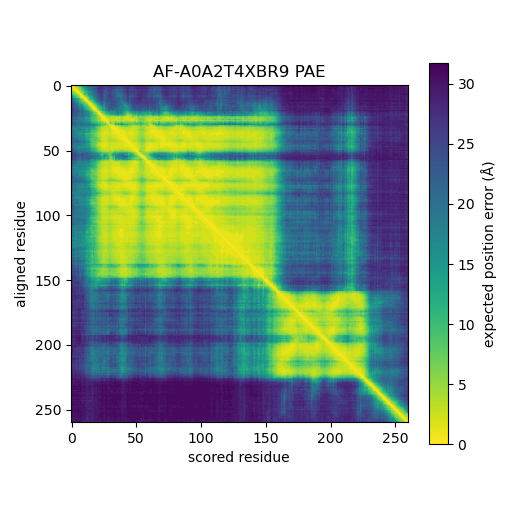7 C CA . TYR A 1 259 ? -31.142 -22.722 1.344 1.00 32.12 259 TYR A CA 1
ATOM 1968 C C . TYR A 1 259 ? -31.497 -23.140 -0.092 1.00 32.12 259 TYR A C 1
ATOM 1970 O O . TYR A 1 259 ? -30.816 -22.732 -1.034 1.00 32.12 259 TYR A O 1
ATOM 1978 N N . THR A 1 260 ? -32.537 -23.966 -0.233 1.00 44.56 260 THR A N 1
ATOM 1979 C CA . THR A 1 26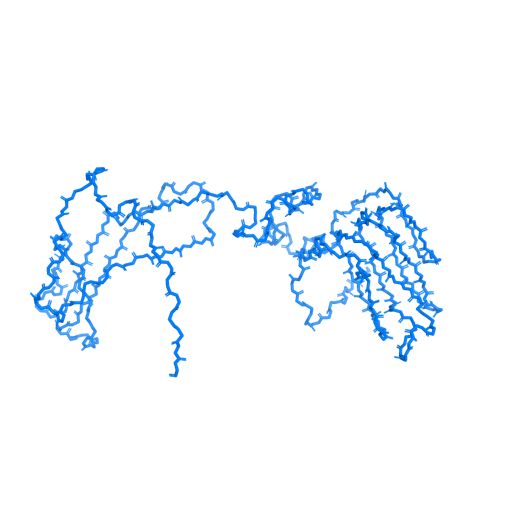0 ? -33.321 -24.133 -1.471 1.00 44.56 260 THR A CA 1
ATOM 1980 C C . THR A 1 260 ? -34.327 -23.007 -1.611 1.00 44.56 260 THR A C 1
ATOM 1982 O O . THR A 1 260 ? -34.960 -22.703 -0.573 1.00 44.56 260 THR A O 1
#

Radius of gyration: 29.22 Å; Cα contacts (8 Å, |Δi|>4): 393; chains: 1; bounding box: 65×56×73 Å

Sequence (260 aa):
MSYTPFAMEGQTNAVNVIPDFSYADIGPHHRWATGLLFDNVRGGAIRVQNRGASGSGHGWAGNTTMFWNLLSYADDIKVESPRGGKNWGIGCEGIQQTGAGHWEHWNNHVQPRSLYLQQLEDRLGAGAVANITVPEQRSGDIYGLLDSWAGG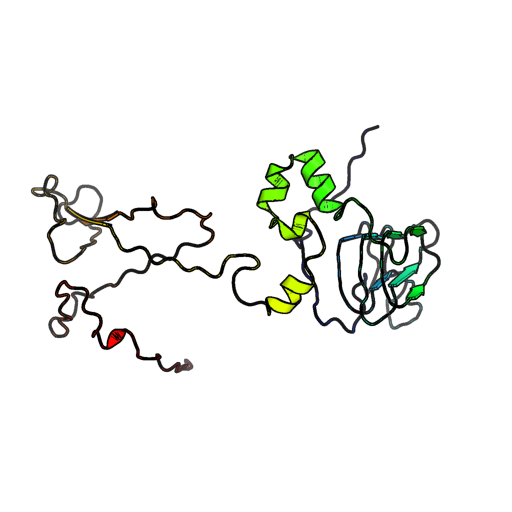GDFGEPASTQVLYASEDAYVRGDTYANTNFGSDGQLVIRNDGEGSGGTRRSFVKFNLSGLTAPVYNVKLRLHVANDADPHLRYDLTPNGSPSDPCATAPLPVSWGSYT